Protein AF-A0A9N9EQ69-F1 (afdb_monomer_lite)

Radius of gyration: 17.76 Å; chains: 1; bounding box: 41×34×45 Å

Structure (mmCIF, N/CA/C/O backbone):
data_AF-A0A9N9EQ69-F1
#
_entry.id   AF-A0A9N9EQ69-F1
#
loop_
_atom_site.group_PDB
_atom_site.id
_atom_site.type_symbol
_atom_site.label_atom_id
_atom_site.label_alt_id
_atom_site.label_comp_id
_atom_site.label_asym_id
_atom_site.label_entity_id
_atom_site.label_seq_id
_atom_site.pdbx_PDB_ins_code
_atom_site.Cartn_x
_atom_site.Cartn_y
_atom_site.Cartn_z
_atom_site.occupancy
_atom_site.B_iso_or_equiv
_atom_site.auth_seq_id
_atom_site.auth_comp_id
_atom_site.auth_asym_id
_atom_site.auth_atom_id
_atom_site.pdbx_PDB_model_num
ATOM 1 N N . MET A 1 1 ? -5.391 13.715 -11.579 1.00 30.20 1 MET A N 1
ATOM 2 C CA . MET A 1 1 ? -4.455 13.219 -10.545 1.00 30.20 1 MET A CA 1
ATOM 3 C C . MET A 1 1 ? -5.209 12.360 -9.526 1.00 30.20 1 MET A C 1
ATOM 5 O O . MET A 1 1 ? -5.379 12.781 -8.396 1.00 30.20 1 MET A O 1
ATOM 9 N N . ARG A 1 2 ? -5.726 11.191 -9.935 1.00 28.22 2 ARG A N 1
ATOM 10 C CA . ARG A 1 2 ? -6.471 10.265 -9.049 1.00 28.22 2 ARG A CA 1
ATOM 11 C C . ARG A 1 2 ? -5.749 8.924 -8.823 1.00 28.22 2 ARG A C 1
ATOM 13 O O . ARG A 1 2 ? -6.021 8.241 -7.852 1.00 28.22 2 ARG A O 1
ATOM 20 N N . TYR A 1 3 ? -4.767 8.593 -9.668 1.00 29.80 3 TYR A N 1
ATOM 21 C CA . TYR A 1 3 ? -4.052 7.307 -9.647 1.00 29.80 3 TYR A CA 1
ATOM 22 C C . TYR A 1 3 ? -2.707 7.334 -8.905 1.00 29.80 3 TYR A C 1
ATOM 24 O O . TYR A 1 3 ? -2.149 6.284 -8.612 1.00 29.80 3 TYR A O 1
ATOM 32 N N . THR A 1 4 ? -2.198 8.514 -8.539 1.00 29.67 4 THR A N 1
ATOM 33 C CA . THR A 1 4 ? -1.060 8.637 -7.611 1.00 29.67 4 THR A CA 1
ATOM 34 C C . THR A 1 4 ? -1.427 8.192 -6.198 1.00 29.67 4 THR A C 1
ATOM 36 O O . THR A 1 4 ? -0.539 7.937 -5.396 1.00 29.67 4 THR A O 1
ATOM 39 N N . SER A 1 5 ? -2.715 8.057 -5.883 1.00 36.16 5 SER A N 1
ATOM 40 C CA . SER A 1 5 ? -3.170 7.796 -4.526 1.00 36.16 5 SER A CA 1
ATOM 41 C C . SER A 1 5 ? -2.660 6.460 -3.991 1.00 36.16 5 SER A C 1
ATOM 43 O O . SER A 1 5 ? -2.079 6.484 -2.933 1.00 36.16 5 SER A O 1
ATOM 45 N N . ILE A 1 6 ? -2.704 5.321 -4.688 1.00 36.38 6 ILE A N 1
ATOM 46 C CA . ILE A 1 6 ? -2.442 4.013 -4.031 1.00 36.38 6 ILE A CA 1
ATOM 47 C C . ILE A 1 6 ? -1.014 3.851 -3.474 1.00 36.38 6 ILE A C 1
ATOM 49 O O . ILE A 1 6 ? -0.848 3.380 -2.353 1.00 36.38 6 ILE A O 1
ATOM 53 N N . ILE A 1 7 ? 0.014 4.324 -4.184 1.00 35.38 7 ILE A N 1
ATOM 54 C CA . ILE A 1 7 ? 1.405 4.287 -3.684 1.00 35.38 7 ILE A CA 1
ATOM 55 C C . ILE A 1 7 ? 1.685 5.455 -2.718 1.00 35.38 7 ILE A C 1
ATOM 57 O O . ILE A 1 7 ? 2.528 5.346 -1.832 1.00 35.38 7 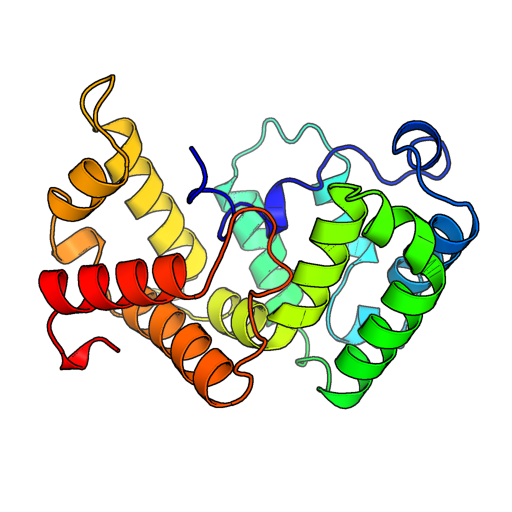ILE A O 1
ATOM 61 N N . THR A 1 8 ? 0.931 6.555 -2.825 1.00 33.78 8 THR A N 1
ATOM 62 C CA . THR A 1 8 ? 1.044 7.704 -1.910 1.00 33.78 8 THR A CA 1
ATOM 63 C C . THR A 1 8 ? 0.108 7.600 -0.688 1.00 33.78 8 THR A C 1
ATOM 65 O O . THR A 1 8 ? 0.243 8.382 0.249 1.00 33.78 8 THR A O 1
ATOM 68 N N . LEU A 1 9 ? -0.803 6.619 -0.656 1.00 39.56 9 LEU A N 1
ATOM 69 C CA . LEU A 1 9 ? -1.858 6.414 0.351 1.00 39.56 9 LEU A CA 1
ATOM 70 C C . LEU A 1 9 ? -1.230 6.006 1.692 1.00 39.56 9 LEU A C 1
ATOM 72 O O . LEU A 1 9 ? -1.703 6.420 2.739 1.00 39.56 9 LEU A O 1
ATOM 76 N N . VAL A 1 10 ? -0.083 5.321 1.680 1.00 37.91 10 VAL A N 1
ATOM 77 C CA . VAL A 1 10 ? 0.663 5.022 2.915 1.00 37.91 10 VAL A CA 1
ATOM 78 C C . VAL A 1 10 ? 1.450 6.243 3.429 1.00 37.91 10 VAL A C 1
ATOM 80 O O . VAL A 1 10 ? 1.791 6.287 4.600 1.00 37.91 10 VAL A O 1
ATOM 83 N N . ILE A 1 11 ? 1.721 7.264 2.601 1.00 33.12 11 ILE A N 1
ATOM 84 C CA . ILE A 1 11 ? 2.639 8.381 2.929 1.00 33.12 11 ILE A CA 1
ATOM 85 C C . ILE A 1 11 ? 1.891 9.701 3.234 1.00 33.12 11 ILE A C 1
ATOM 87 O O . ILE A 1 11 ? 2.409 10.563 3.948 1.00 33.12 11 ILE A O 1
ATOM 91 N N . LEU A 1 12 ? 0.666 9.885 2.726 1.00 29.55 12 LEU A N 1
ATOM 92 C CA . LEU A 1 12 ? -0.067 11.163 2.789 1.00 29.55 12 LEU A CA 1
ATOM 93 C C . LEU A 1 12 ? -0.928 11.395 4.039 1.00 29.55 12 LEU A C 1
ATOM 95 O O . LEU A 1 12 ? -1.484 12.481 4.164 1.00 29.55 12 LEU A O 1
ATOM 99 N N . ALA A 1 13 ? -0.989 10.472 5.000 1.00 31.64 13 ALA A N 1
ATOM 100 C CA . ALA A 1 13 ? -1.669 10.715 6.282 1.00 31.64 13 ALA A CA 1
ATOM 101 C C . ALA A 1 13 ? -0.879 11.656 7.225 1.00 31.64 13 ALA A C 1
ATOM 103 O O . ALA A 1 13 ? -1.037 11.592 8.441 1.00 31.64 13 ALA A O 1
ATOM 104 N N . SER A 1 14 ? 0.028 12.485 6.688 1.00 33.88 14 SER A N 1
ATOM 105 C CA . SER A 1 14 ? 1.117 13.094 7.453 1.00 33.88 14 SER A CA 1
ATOM 106 C C . SER A 1 14 ? 0.816 14.443 8.128 1.00 33.88 14 SER A C 1
ATOM 108 O O . SER A 1 14 ? 1.723 15.116 8.624 1.00 33.88 14 SER A O 1
ATOM 110 N N . THR A 1 15 ? -0.450 14.850 8.222 1.00 29.44 15 THR A N 1
ATOM 111 C CA . THR A 1 15 ? -0.832 15.954 9.113 1.00 29.44 15 THR A CA 1
ATOM 112 C C . THR A 1 15 ? -1.201 15.403 10.484 1.00 29.44 15 THR A C 1
ATOM 114 O O . THR A 1 15 ? -2.360 15.345 10.859 1.00 29.44 15 THR A O 1
ATOM 117 N N . THR A 1 16 ? -0.163 15.021 11.228 1.00 35.56 16 THR A N 1
ATOM 118 C CA . THR A 1 16 ? -0.053 15.249 12.672 1.00 35.56 16 THR A CA 1
ATOM 119 C C . THR A 1 16 ? -1.116 14.584 13.574 1.00 35.56 16 THR A C 1
ATOM 121 O O . THR A 1 16 ? -2.163 15.149 13.857 1.00 35.56 16 THR A O 1
ATOM 124 N N . LEU A 1 17 ? -0.808 13.392 14.095 1.00 40.25 17 LEU A N 1
ATOM 125 C CA . LEU A 1 17 ? -1.604 12.658 15.089 1.00 40.25 17 LEU A CA 1
ATOM 126 C C . LEU A 1 17 ? -1.092 12.965 16.510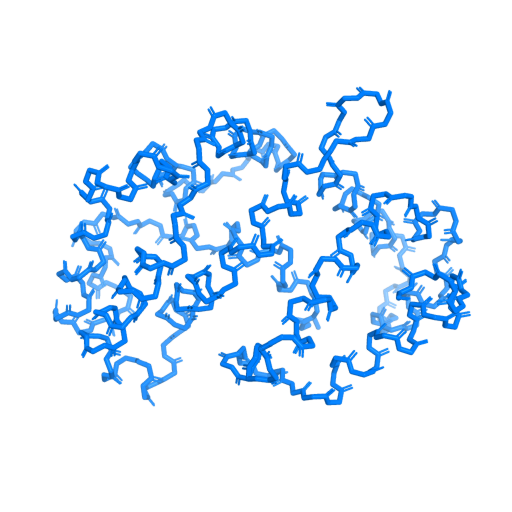 1.00 40.25 17 LEU A C 1
ATOM 128 O O . LEU A 1 17 ? -0.439 12.139 17.146 1.00 40.25 17 LEU A O 1
ATOM 132 N N . SER A 1 18 ? -1.337 14.177 17.006 1.00 40.75 18 SER A N 1
ATOM 133 C CA . SER A 1 18 ? -1.351 14.438 18.453 1.00 40.75 18 SER A CA 1
ATOM 134 C C . SER A 1 18 ? -2.802 14.552 18.917 1.00 40.75 18 SER A C 1
ATOM 136 O O . SER A 1 18 ? -3.681 14.862 18.114 1.00 40.75 18 SER A O 1
ATOM 138 N N . SER A 1 19 ? -3.083 14.327 20.203 1.00 43.47 19 SER A N 1
ATOM 139 C CA . SER A 1 19 ? -4.439 14.477 20.757 1.00 43.47 19 SER A CA 1
ATOM 140 C C . SER A 1 19 ? -5.048 15.865 20.504 1.00 43.47 19 SER A C 1
ATOM 142 O O . SER A 1 19 ? -6.259 15.993 20.525 1.00 43.47 19 SER A O 1
ATOM 144 N N . ALA A 1 20 ? -4.223 16.882 20.223 1.00 38.97 20 ALA A N 1
ATOM 145 C CA . ALA A 1 20 ? -4.654 18.237 19.878 1.00 38.97 20 ALA A CA 1
ATOM 146 C C . ALA A 1 20 ? -4.961 18.452 18.379 1.00 38.97 20 ALA A C 1
ATOM 148 O O . ALA A 1 20 ? -5.437 19.517 18.015 1.00 38.97 20 ALA A O 1
ATOM 149 N N . GLN A 1 21 ? -4.659 17.488 17.503 1.00 49.59 21 GLN A N 1
ATOM 150 C CA . GLN A 1 21 ? -4.834 17.605 16.045 1.00 49.59 21 GLN A CA 1
ATOM 151 C C . GLN A 1 21 ? -5.858 16.629 15.471 1.00 49.59 21 GLN A C 1
ATOM 153 O O . GLN A 1 21 ? -6.385 16.885 14.393 1.00 49.59 21 GLN A O 1
ATOM 158 N N . PHE A 1 22 ? -6.201 15.558 16.192 1.00 55.50 22 PHE A N 1
ATOM 159 C CA . PHE A 1 22 ? -7.393 14.775 15.858 1.00 55.50 22 PHE A CA 1
ATOM 160 C C . PHE A 1 22 ? -8.676 15.620 15.958 1.00 55.50 22 PHE A C 1
ATOM 162 O O . PHE A 1 22 ? -9.580 15.438 15.143 1.00 55.50 22 PHE A O 1
ATOM 169 N N . ASP A 1 23 ? -8.713 16.596 16.873 1.00 55.78 23 ASP A N 1
ATOM 170 C CA . ASP A 1 23 ? -9.815 17.561 16.989 1.00 55.78 23 ASP A CA 1
ATOM 171 C C . ASP A 1 23 ? -10.004 18.388 15.699 1.00 55.78 23 ASP A C 1
ATOM 173 O O . ASP A 1 23 ? -11.134 18.656 15.291 1.00 55.78 23 ASP A O 1
ATOM 177 N N . ASP A 1 24 ? -8.914 18.713 14.991 1.00 64.69 24 ASP A N 1
ATOM 178 C CA . ASP A 1 24 ? -8.949 19.446 13.714 1.00 64.69 24 ASP A CA 1
ATOM 179 C C . ASP A 1 24 ? -9.297 18.548 12.508 1.00 64.69 24 ASP A C 1
ATOM 181 O O . ASP A 1 24 ? -9.608 19.049 11.425 1.00 64.69 24 ASP A O 1
ATOM 185 N N . MET A 1 25 ? -9.284 17.218 12.670 1.00 72.31 25 MET A N 1
ATOM 186 C CA . MET A 1 25 ? -9.639 16.258 11.611 1.00 72.31 25 MET A CA 1
ATOM 187 C C . MET A 1 25 ? -11.153 16.038 11.474 1.00 72.31 25 MET A C 1
ATOM 189 O O . MET A 1 25 ? -11.591 15.310 10.576 1.00 72.31 25 MET A O 1
ATOM 193 N N . GLY A 1 26 ? -11.954 16.655 12.351 1.00 81.38 26 GLY A N 1
ATOM 194 C CA . GLY A 1 26 ? -13.412 16.545 12.335 1.00 81.38 26 GLY A CA 1
ATOM 195 C C . GLY A 1 26 ? -13.909 15.120 12.583 1.00 81.38 26 GLY A C 1
ATOM 196 O O . GLY A 1 26 ? -14.909 14.720 11.989 1.00 81.38 26 GLY A O 1
ATOM 197 N N . LEU A 1 27 ? -13.183 14.353 13.402 1.00 87.69 27 LEU A N 1
ATOM 198 C CA . LEU A 1 27 ? -13.524 12.976 13.751 1.00 87.69 27 LEU A CA 1
ATOM 199 C C . LEU A 1 27 ? -14.485 12.919 14.936 1.00 87.69 27 LEU A C 1
ATOM 201 O O . LEU A 1 27 ? -14.403 13.722 15.866 1.00 87.69 27 LEU A O 1
ATOM 205 N N . SER A 1 28 ? -15.363 11.920 14.945 1.00 94.06 28 SER A N 1
ATOM 206 C CA . SER A 1 28 ? -16.115 11.576 16.150 1.00 94.06 28 SER A CA 1
ATOM 207 C C . SER A 1 28 ? -15.178 11.129 17.280 1.00 94.06 28 SER A C 1
ATOM 209 O O . SER A 1 28 ? -14.150 10.490 17.044 1.00 94.06 28 SER A O 1
ATOM 211 N N . GLN A 1 29 ? -15.564 11.406 18.531 1.00 92.50 29 GLN A N 1
ATOM 212 C CA . GLN A 1 29 ? -14.793 10.976 19.703 1.00 92.50 29 GLN A CA 1
ATOM 213 C C . GLN A 1 29 ? -14.563 9.460 19.717 1.00 92.50 29 GLN A C 1
ATOM 215 O O . GLN A 1 29 ? -13.455 9.016 19.993 1.00 92.50 29 GLN A O 1
ATOM 220 N N . SER A 1 30 ? -15.573 8.668 19.341 1.00 95.44 30 SER A N 1
ATOM 221 C CA . SER A 1 30 ? -15.439 7.210 19.269 1.00 95.44 30 SER A CA 1
ATOM 222 C C . SER A 1 30 ? -14.379 6.774 18.260 1.00 95.44 30 SER A C 1
ATOM 224 O O . SER A 1 30 ? -13.618 5.849 18.537 1.00 95.44 30 SER A O 1
ATOM 226 N N . CYS A 1 31 ? -14.292 7.446 17.110 1.00 93.81 31 CYS A N 1
ATOM 227 C CA . CYS A 1 31 ? -13.271 7.145 16.116 1.00 93.81 31 CYS A CA 1
ATOM 228 C C . CYS A 1 31 ? -11.866 7.531 16.594 1.00 93.81 31 CYS A C 1
ATOM 230 O O . CYS A 1 31 ? -10.915 6.773 16.398 1.00 93.81 31 CYS A O 1
ATOM 232 N N . MET A 1 32 ? -11.735 8.683 17.263 1.00 90.31 32 MET A N 1
ATOM 233 C CA . MET A 1 32 ? -10.465 9.114 17.855 1.00 90.31 32 MET A CA 1
ATOM 234 C C . MET A 1 32 ? -9.968 8.124 18.912 1.00 90.31 32 MET A C 1
ATOM 236 O O . MET A 1 32 ? -8.794 7.751 18.890 1.00 90.31 32 MET A O 1
ATOM 240 N N . ASP A 1 33 ? -10.853 7.664 19.796 1.00 90.69 33 ASP A N 1
ATOM 241 C CA . ASP A 1 33 ? -10.510 6.711 20.854 1.00 90.69 33 ASP A CA 1
ATOM 242 C C . ASP A 1 33 ? -10.020 5.375 20.264 1.00 90.69 33 ASP A C 1
ATOM 244 O O . ASP A 1 33 ? -9.005 4.827 20.705 1.00 90.69 33 ASP A O 1
ATOM 248 N N . GLU A 1 34 ? -10.683 4.871 19.217 1.00 93.88 34 GLU A N 1
ATOM 249 C CA . GLU A 1 34 ? -10.265 3.633 18.548 1.00 93.88 34 GLU A CA 1
ATOM 250 C C . GLU A 1 34 ? -8.949 3.808 17.772 1.00 93.88 34 GLU A C 1
ATOM 252 O O . GLU A 1 34 ? -8.082 2.932 17.820 1.00 93.88 34 GLU A O 1
ATOM 257 N N . ALA A 1 35 ? -8.729 4.954 17.119 1.00 89.00 35 ALA A N 1
ATOM 258 C CA . ALA A 1 35 ? -7.451 5.259 16.474 1.00 89.00 35 ALA A CA 1
ATOM 259 C C . ALA A 1 35 ? -6.296 5.321 17.493 1.00 89.00 35 ALA A C 1
ATOM 261 O O . ALA A 1 35 ? -5.210 4.790 17.244 1.00 89.00 35 ALA A O 1
ATOM 262 N N . GLN A 1 36 ? -6.526 5.908 18.672 1.00 86.75 36 GLN A N 1
ATOM 263 C CA . GLN A 1 36 ? -5.541 5.924 19.759 1.00 86.75 36 GLN A CA 1
ATOM 264 C C . GLN A 1 36 ? -5.264 4.518 20.301 1.00 86.75 36 GLN A C 1
ATOM 266 O O . GLN A 1 36 ? -4.103 4.157 20.520 1.00 86.75 36 GLN A O 1
ATOM 271 N N . LYS A 1 37 ? -6.304 3.691 20.461 1.00 90.31 37 LYS A N 1
ATOM 272 C CA . LYS A 1 37 ? -6.164 2.278 20.843 1.00 90.31 37 LYS A CA 1
ATOM 273 C C . LYS A 1 37 ? -5.339 1.498 19.821 1.00 90.31 37 LYS A C 1
ATOM 275 O O . LYS A 1 37 ? -4.484 0.708 20.221 1.00 90.31 37 LYS A O 1
ATOM 280 N N . LEU A 1 38 ? -5.533 1.743 18.525 1.00 88.88 38 LEU A N 1
ATOM 281 C CA . LEU A 1 38 ? -4.734 1.130 17.463 1.00 88.88 38 LEU A CA 1
ATOM 282 C C . LEU A 1 38 ? -3.248 1.501 17.589 1.00 88.88 38 LEU A C 1
ATOM 284 O O . LEU A 1 38 ? -2.391 0.617 17.559 1.00 88.88 38 LEU A O 1
ATOM 288 N N . ILE A 1 39 ? -2.942 2.787 17.798 1.00 86.38 39 ILE A N 1
ATOM 289 C CA . ILE A 1 39 ? -1.565 3.278 17.995 1.00 86.38 39 ILE A CA 1
ATOM 290 C C . ILE A 1 39 ? -0.915 2.622 19.223 1.00 86.38 39 ILE A C 1
ATOM 292 O O . ILE A 1 39 ? 0.256 2.241 19.168 1.00 86.38 39 ILE A O 1
ATOM 296 N N . GLY A 1 40 ? -1.669 2.468 20.314 1.00 87.06 40 GLY A N 1
ATOM 297 C CA . GLY A 1 40 ? -1.198 1.876 21.569 1.00 87.06 40 GLY A CA 1
ATOM 298 C C . GLY A 1 40 ? -1.235 0.344 21.635 1.00 87.06 40 GLY A C 1
ATOM 299 O O . GLY A 1 40 ? -0.765 -0.228 22.620 1.00 87.06 40 GLY A O 1
ATOM 300 N N . SER A 1 41 ? -1.786 -0.342 20.629 1.00 92.25 41 SER A N 1
ATOM 301 C CA . SER A 1 41 ? -1.991 -1.795 20.669 1.00 92.25 41 SER A CA 1
ATOM 302 C C . SER A 1 41 ? -0.668 -2.554 20.574 1.00 92.25 41 SER A C 1
ATOM 304 O O . SER A 1 41 ? 0.016 -2.498 19.553 1.00 92.25 41 SER A O 1
ATOM 306 N N . GLN A 1 42 ? -0.309 -3.305 21.618 1.00 94.56 42 GLN A N 1
ATOM 307 C CA . GLN A 1 42 ? 0.904 -4.133 21.618 1.00 94.56 42 GLN A CA 1
ATOM 308 C C . GLN A 1 42 ? 0.851 -5.245 20.563 1.00 94.56 42 GLN A C 1
ATOM 310 O O . GLN A 1 42 ? 1.861 -5.514 19.918 1.00 94.56 42 GLN A O 1
ATOM 315 N N . GLU A 1 43 ? -0.320 -5.852 20.352 1.00 94.88 43 GLU A N 1
ATOM 316 C CA . GLU A 1 43 ? -0.508 -6.917 19.359 1.00 94.88 43 GLU A CA 1
ATOM 317 C C . GLU A 1 43 ? -0.284 -6.403 17.936 1.00 94.88 43 GLU A C 1
ATOM 319 O O . GLU A 1 43 ? 0.410 -7.044 17.151 1.00 94.88 43 GLU A O 1
ATOM 324 N N . ILE A 1 44 ? -0.804 -5.214 17.618 1.00 93.81 44 ILE A N 1
ATOM 325 C CA . ILE A 1 44 ? -0.584 -4.590 16.309 1.00 93.81 44 ILE A CA 1
ATOM 326 C C . ILE A 1 44 ? 0.860 -4.110 16.179 1.00 93.81 44 ILE A C 1
ATOM 328 O O . ILE A 1 44 ? 1.497 -4.381 15.164 1.00 93.81 44 ILE A O 1
ATOM 332 N N . ASN A 1 45 ? 1.424 -3.478 17.214 1.00 92.75 45 ASN A N 1
ATOM 333 C CA . ASN A 1 45 ? 2.815 -3.016 17.195 1.00 92.75 45 ASN A CA 1
ATOM 334 C C . ASN A 1 45 ? 3.845 -4.153 17.072 1.00 92.75 45 ASN A C 1
ATOM 336 O O . ASN A 1 45 ? 4.976 -3.893 16.665 1.00 92.75 45 ASN A O 1
ATOM 340 N N . ALA A 1 46 ? 3.464 -5.406 17.340 1.00 95.88 46 ALA A N 1
ATOM 341 C CA . ALA A 1 46 ? 4.313 -6.571 17.097 1.00 95.88 46 ALA A CA 1
ATOM 342 C C . ALA A 1 46 ? 4.527 -6.878 15.599 1.00 95.88 46 ALA A C 1
ATOM 344 O O . ALA A 1 46 ? 5.470 -7.593 15.260 1.00 95.88 46 ALA A O 1
ATOM 345 N N . CYS A 1 47 ? 3.676 -6.352 14.711 1.00 95.69 47 CYS A N 1
ATOM 346 C CA . CYS A 1 47 ? 3.712 -6.627 13.270 1.00 95.69 47 CYS A CA 1
ATOM 347 C C . CYS A 1 47 ? 3.591 -5.381 12.369 1.00 95.69 47 CYS A C 1
ATOM 349 O O . CYS A 1 47 ? 3.944 -5.427 11.189 1.00 95.69 47 CYS A O 1
ATOM 351 N N . ILE A 1 48 ? 3.119 -4.255 12.908 1.00 92.88 48 ILE A N 1
ATOM 352 C CA . ILE A 1 48 ? 3.095 -2.934 12.272 1.00 92.88 48 ILE A CA 1
ATOM 353 C C . ILE A 1 48 ? 3.511 -1.931 13.342 1.00 92.88 48 ILE A C 1
ATOM 355 O O . ILE A 1 48 ? 2.713 -1.654 14.234 1.00 92.88 48 ILE A O 1
ATOM 359 N N . PRO A 1 49 ? 4.710 -1.340 13.287 1.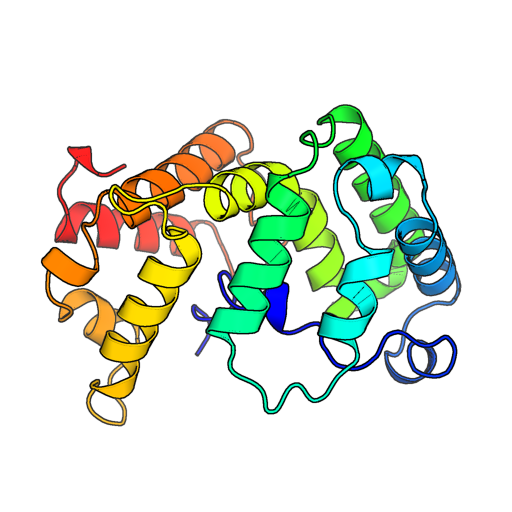00 89.44 49 PRO A N 1
ATOM 360 C CA . PRO A 1 49 ? 5.210 -0.528 14.383 1.00 89.44 49 PRO A CA 1
ATOM 361 C C . PRO A 1 49 ? 4.635 0.899 14.304 1.00 89.44 49 PRO A C 1
ATOM 363 O O . PRO A 1 49 ? 5.357 1.874 14.126 1.00 89.44 49 PRO A O 1
ATOM 366 N N . ILE A 1 50 ? 3.306 1.030 14.399 1.00 85.38 50 ILE A N 1
ATOM 367 C CA . ILE A 1 50 ? 2.558 2.284 14.215 1.00 85.38 50 ILE A CA 1
ATOM 368 C C . ILE A 1 50 ? 3.110 3.375 15.131 1.00 85.38 50 ILE A C 1
ATOM 370 O O . ILE A 1 50 ? 3.321 4.500 14.687 1.00 85.38 50 ILE A O 1
ATOM 374 N N . SER A 1 51 ? 3.396 3.038 16.389 1.00 78.56 51 SER A N 1
ATOM 375 C CA . SER A 1 51 ? 3.928 3.990 17.369 1.00 78.56 51 SER A CA 1
ATOM 376 C C . SER A 1 51 ? 5.285 4.581 16.964 1.00 78.56 51 SER A C 1
ATOM 378 O O . SER A 1 51 ? 5.506 5.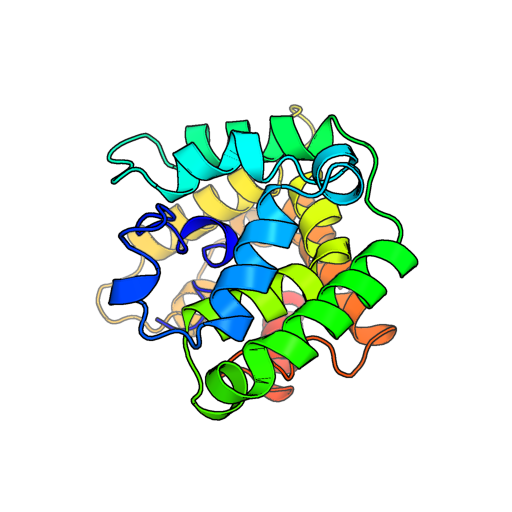777 17.152 1.00 78.56 51 SER A O 1
ATOM 380 N N . SER A 1 52 ? 6.181 3.791 16.361 1.00 78.19 52 SER A N 1
ATOM 381 C CA . SER A 1 52 ? 7.487 4.287 15.903 1.00 78.19 52 SER A CA 1
ATOM 382 C C . SER A 1 52 ? 7.375 5.058 14.587 1.00 78.19 52 SER A C 1
ATOM 384 O O . SER A 1 52 ? 8.073 6.056 14.385 1.00 78.19 52 SER A O 1
ATOM 386 N N . LEU A 1 53 ? 6.452 4.640 13.717 1.00 78.19 53 LEU A N 1
ATOM 387 C CA . LEU A 1 53 ? 6.201 5.284 12.432 1.00 78.19 53 LEU A CA 1
ATOM 388 C C . LEU A 1 53 ? 5.370 6.564 12.564 1.00 78.19 53 LEU A C 1
ATOM 390 O O . LEU A 1 53 ? 5.432 7.404 11.670 1.00 78.19 53 LEU A O 1
ATOM 394 N N . ALA A 1 54 ? 4.654 6.766 13.675 1.00 72.06 54 ALA A N 1
ATOM 395 C CA . ALA A 1 54 ? 3.805 7.936 13.906 1.00 72.06 54 ALA A CA 1
ATOM 396 C C . ALA A 1 54 ? 4.547 9.252 13.628 1.00 72.06 54 ALA A C 1
ATOM 398 O O . ALA A 1 54 ? 4.025 10.118 12.937 1.00 72.06 54 ALA A O 1
ATOM 399 N N . SER A 1 55 ? 5.808 9.361 14.061 1.00 67.88 55 SER A N 1
ATOM 400 C CA . SER A 1 55 ? 6.643 10.552 13.836 1.00 67.88 55 SER A CA 1
ATOM 401 C C . SER A 1 55 ? 6.931 10.851 12.355 1.00 67.88 55 SER A C 1
ATOM 403 O O . SER A 1 55 ? 7.067 12.013 11.962 1.00 67.88 55 SER A O 1
ATOM 405 N N . LEU A 1 56 ? 6.977 9.818 11.507 1.00 65.31 56 LEU A N 1
ATOM 406 C CA . LEU A 1 56 ? 7.115 9.959 10.055 1.00 65.31 56 LEU A CA 1
ATOM 407 C C . LEU A 1 56 ? 5.829 10.509 9.428 1.00 65.31 56 LEU A C 1
ATOM 409 O O . LEU A 1 56 ? 5.892 11.188 8.404 1.00 65.31 56 LEU A O 1
ATOM 413 N N . PHE A 1 57 ? 4.693 10.281 10.089 1.00 59.66 57 PHE A N 1
ATOM 414 C CA . PHE A 1 57 ? 3.373 10.790 9.726 1.00 59.66 57 PHE A CA 1
ATOM 415 C C . PHE A 1 57 ? 2.974 12.067 10.483 1.00 59.66 57 PHE A C 1
ATOM 417 O O . PHE A 1 57 ? 1.886 12.588 10.293 1.00 59.66 57 PHE A O 1
ATOM 424 N N . THR A 1 58 ? 3.809 12.618 11.360 1.00 55.16 58 THR A N 1
ATOM 425 C CA . THR A 1 58 ? 3.492 13.886 12.044 1.00 55.16 58 THR A CA 1
ATOM 426 C C . THR A 1 58 ? 4.435 15.021 11.676 1.00 55.16 58 THR A C 1
ATOM 428 O O . THR A 1 58 ? 4.253 16.146 12.131 1.00 55.16 58 THR A O 1
ATOM 431 N N . GLY A 1 59 ? 5.458 14.755 10.868 1.00 49.84 59 GLY A N 1
ATOM 432 C CA . GLY A 1 59 ? 6.361 15.784 10.376 1.00 49.84 59 GLY A CA 1
ATOM 433 C C . GLY A 1 59 ? 5.912 16.332 9.026 1.00 49.84 59 GLY A C 1
ATOM 434 O O . GLY A 1 59 ? 5.619 15.566 8.111 1.00 49.84 59 GLY A O 1
ATOM 435 N N . SER A 1 60 ? 6.007 17.652 8.843 1.00 49.56 60 SER A N 1
ATOM 436 C CA . SER A 1 60 ? 6.201 18.262 7.522 1.00 49.56 60 SER A CA 1
ATOM 437 C C . SER A 1 60 ? 7.553 17.795 6.978 1.00 49.56 60 SER A C 1
ATOM 439 O O . SER A 1 60 ? 8.538 18.536 7.024 1.00 49.56 60 SER A O 1
ATOM 441 N N . GLN A 1 61 ? 7.639 16.533 6.554 1.00 53.44 61 GLN A N 1
ATOM 442 C CA . GLN A 1 61 ? 8.857 15.900 6.067 1.00 53.44 61 GLN A CA 1
ATOM 443 C C . GLN A 1 61 ? 9.267 16.602 4.766 1.00 53.44 61 GLN A C 1
ATOM 445 O O . GLN A 1 61 ? 8.935 16.179 3.663 1.00 53.44 61 GLN A O 1
ATOM 450 N N . LYS A 1 62 ? 10.030 17.694 4.894 1.00 54.34 62 LYS A N 1
ATOM 451 C CA . LYS A 1 62 ? 10.823 18.305 3.815 1.00 54.34 62 LYS A CA 1
ATOM 452 C C . LYS A 1 62 ? 12.047 17.438 3.450 1.00 54.34 62 LYS A C 1
ATOM 454 O O . LYS A 1 62 ? 12.981 17.939 2.833 1.00 54.34 62 LYS A O 1
ATOM 459 N N . GLY A 1 63 ? 12.072 16.180 3.894 1.00 61.91 63 GLY A N 1
ATOM 460 C CA . GLY A 1 63 ? 13.152 15.223 3.687 1.00 61.91 63 GLY A CA 1
ATOM 461 C C . GLY A 1 63 ? 12.993 14.409 2.404 1.00 61.91 63 GLY A C 1
ATOM 462 O O . GLY A 1 63 ? 11.980 14.482 1.707 1.00 61.91 63 GLY A O 1
ATOM 463 N N . ASP A 1 64 ? 14.022 13.623 2.105 1.00 80.19 64 ASP A N 1
ATOM 464 C CA . ASP A 1 64 ? 14.031 12.676 0.997 1.00 80.19 64 ASP A CA 1
ATOM 465 C C . ASP A 1 64 ? 12.952 11.593 1.199 1.00 80.19 64 ASP A C 1
ATOM 467 O O . ASP A 1 64 ? 13.034 10.762 2.107 1.00 80.19 64 ASP A O 1
ATOM 471 N N . LYS A 1 65 ? 11.919 11.611 0.346 1.00 79.25 65 LYS A N 1
ATOM 472 C CA . LYS A 1 65 ? 10.799 10.660 0.396 1.00 79.25 65 LYS A CA 1
ATOM 473 C C . LYS A 1 65 ? 11.266 9.215 0.238 1.00 79.25 65 LYS A C 1
ATOM 475 O O . LYS A 1 65 ? 10.648 8.325 0.816 1.00 79.25 65 LYS A O 1
ATOM 480 N N . GLU A 1 66 ? 12.338 8.977 -0.515 1.00 83.50 66 GLU A N 1
ATOM 481 C CA . GLU A 1 66 ? 12.884 7.632 -0.705 1.00 83.50 66 GLU A CA 1
ATOM 482 C C . GLU A 1 66 ? 13.490 7.103 0.597 1.00 83.50 66 GLU A C 1
ATOM 484 O O . GLU A 1 66 ? 13.220 5.965 0.985 1.00 83.50 66 GLU A O 1
ATOM 489 N N . ALA A 1 67 ? 14.202 7.952 1.341 1.00 85.88 67 ALA A N 1
ATOM 490 C CA . ALA A 1 67 ? 14.726 7.610 2.662 1.00 85.88 67 ALA A CA 1
ATOM 491 C C . ALA A 1 67 ? 13.607 7.315 3.678 1.00 85.88 67 ALA A C 1
ATOM 493 O O . ALA A 1 67 ? 13.711 6.360 4.456 1.00 85.88 67 ALA A O 1
ATOM 494 N N . VAL A 1 68 ? 12.512 8.085 3.647 1.00 84.75 68 VAL A N 1
ATOM 495 C CA . VAL A 1 68 ? 11.334 7.826 4.496 1.00 84.75 68 VAL A CA 1
ATOM 496 C C . VAL A 1 68 ? 10.701 6.482 4.139 1.00 84.75 68 VAL A C 1
ATOM 498 O O . VAL A 1 68 ? 10.516 5.650 5.024 1.00 84.75 68 VAL A O 1
ATOM 501 N N . MET A 1 69 ? 10.439 6.220 2.854 1.00 85.62 69 MET A N 1
ATOM 502 C CA . MET A 1 69 ? 9.889 4.933 2.407 1.00 85.62 69 MET A CA 1
ATOM 503 C C . MET A 1 69 ? 10.786 3.762 2.794 1.00 85.62 69 MET A C 1
ATOM 505 O O . MET A 1 69 ? 10.287 2.737 3.250 1.00 85.62 69 MET A O 1
ATOM 509 N N . LYS A 1 70 ? 12.108 3.917 2.663 1.00 90.25 70 LYS A N 1
ATOM 510 C CA . LYS A 1 70 ? 13.067 2.892 3.081 1.00 90.25 70 LYS A CA 1
ATOM 511 C C . LYS A 1 70 ? 12.980 2.624 4.580 1.00 90.25 70 LYS A C 1
ATOM 513 O O . LYS A 1 70 ? 12.948 1.468 4.977 1.00 90.25 70 LYS A O 1
ATOM 518 N N . THR A 1 71 ? 12.901 3.674 5.395 1.00 89.75 71 THR A N 1
ATOM 519 C CA . THR A 1 71 ? 12.790 3.554 6.858 1.00 89.75 71 THR A CA 1
ATOM 520 C C . THR A 1 71 ? 11.506 2.830 7.261 1.00 89.75 71 THR A C 1
ATOM 522 O O . THR A 1 71 ? 11.534 1.940 8.112 1.00 89.75 71 THR A O 1
ATOM 525 N N . VAL A 1 72 ? 10.386 3.172 6.616 1.00 89.75 72 VAL A N 1
ATOM 526 C CA . VAL A 1 72 ? 9.095 2.498 6.814 1.00 89.75 72 VAL A CA 1
ATOM 527 C C . VAL A 1 72 ? 9.196 1.024 6.418 1.00 89.75 72 VAL A C 1
ATOM 529 O O . VAL A 1 72 ? 8.827 0.156 7.208 1.00 89.75 72 VAL A O 1
ATOM 532 N N . ALA A 1 73 ? 9.748 0.735 5.237 1.00 91.94 73 ALA A N 1
ATOM 533 C CA . ALA A 1 73 ? 9.903 -0.626 4.740 1.00 91.94 73 ALA A CA 1
ATOM 534 C C . ALA A 1 73 ? 10.820 -1.464 5.643 1.00 91.94 73 ALA A C 1
ATOM 536 O O . ALA A 1 73 ? 10.428 -2.552 6.042 1.00 91.94 73 ALA A O 1
ATOM 537 N N . ASP A 1 74 ? 11.981 -0.952 6.059 1.00 94.06 74 ASP A N 1
ATOM 538 C CA . ASP A 1 74 ? 12.876 -1.652 6.994 1.00 94.06 74 ASP A CA 1
ATOM 539 C C . ASP A 1 74 ? 12.176 -1.961 8.328 1.00 94.06 74 ASP A C 1
ATOM 541 O O . ASP A 1 74 ? 12.305 -3.062 8.870 1.00 94.06 74 ASP A O 1
ATOM 545 N N . SER A 1 75 ? 11.386 -1.014 8.838 1.00 92.62 75 SER A N 1
ATOM 546 C CA . SER A 1 75 ? 10.663 -1.179 10.103 1.00 92.62 75 SER A CA 1
ATOM 547 C C . SER A 1 75 ? 9.550 -2.224 10.008 1.00 92.62 75 SER A C 1
ATOM 549 O O . SER A 1 75 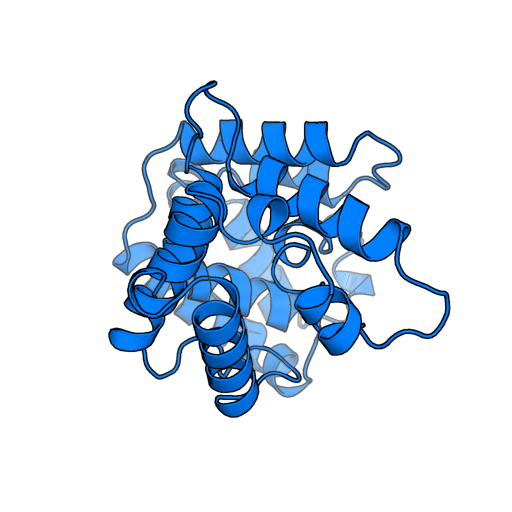? 9.382 -3.022 10.921 1.00 92.62 75 SER A O 1
ATOM 551 N N . ILE A 1 76 ? 8.792 -2.246 8.910 1.00 93.62 76 ILE A N 1
ATOM 552 C CA . ILE A 1 76 ? 7.682 -3.194 8.728 1.00 93.62 76 ILE A CA 1
ATOM 553 C C . ILE A 1 76 ? 8.202 -4.578 8.326 1.00 93.62 76 ILE A C 1
ATOM 555 O O . ILE A 1 76 ? 7.731 -5.595 8.828 1.00 93.62 76 ILE A O 1
ATOM 559 N N . CYS A 1 77 ? 9.183 -4.639 7.430 1.00 96.06 77 CYS A N 1
ATOM 560 C CA . CYS A 1 77 ? 9.657 -5.894 6.850 1.00 96.06 77 CYS A CA 1
ATOM 561 C C . CYS A 1 77 ? 10.593 -6.684 7.770 1.00 96.06 77 CYS A C 1
ATOM 563 O O . CYS A 1 77 ? 10.805 -7.871 7.527 1.00 96.06 77 CYS A O 1
ATOM 565 N N . SER A 1 78 ? 11.114 -6.060 8.832 1.00 96.19 78 SER A N 1
ATOM 566 C CA . SER A 1 78 ? 11.850 -6.748 9.902 1.00 96.19 78 SER A CA 1
ATOM 567 C C . SER A 1 78 ? 10.943 -7.427 10.935 1.00 96.19 78 SER A C 1
ATOM 569 O O . SER A 1 78 ? 11.429 -8.229 11.733 1.00 96.19 78 SER A O 1
ATOM 571 N N . LEU A 1 79 ? 9.637 -7.146 10.912 1.00 96.50 79 LEU A N 1
ATOM 572 C CA . LEU A 1 79 ? 8.653 -7.728 11.819 1.00 96.50 79 LEU A CA 1
ATOM 573 C C . LEU A 1 79 ? 7.887 -8.892 11.168 1.00 96.50 79 LEU A C 1
ATOM 575 O O . LEU A 1 79 ? 7.755 -8.960 9.936 1.00 96.50 79 LEU A O 1
ATOM 579 N N . PRO A 1 80 ? 7.352 -9.828 11.979 1.00 97.25 80 PRO A N 1
ATOM 580 C CA . PRO A 1 80 ? 6.422 -10.828 11.474 1.00 97.25 80 PRO A CA 1
ATOM 581 C C . PRO A 1 80 ? 5.179 -10.150 10.885 1.00 97.25 80 PRO A C 1
ATOM 583 O O . PRO A 1 80 ? 4.720 -9.120 11.371 1.00 97.25 80 PRO A O 1
ATOM 586 N N . LYS A 1 81 ? 4.607 -10.744 9.834 1.00 96.69 81 LYS A N 1
ATOM 587 C CA . LYS A 1 81 ? 3.328 -10.293 9.269 1.00 96.69 81 LYS A CA 1
ATOM 588 C C . LYS A 1 81 ? 2.212 -10.485 10.306 1.00 96.69 81 LYS A C 1
ATOM 590 O O . LYS A 1 81 ? 2.176 -11.523 10.967 1.00 96.69 81 LYS A O 1
ATOM 595 N N . CYS A 1 82 ? 1.299 -9.520 10.430 1.00 96.62 82 CYS A N 1
ATOM 596 C CA . CYS A 1 82 ? 0.110 -9.691 11.265 1.00 96.62 82 CYS A CA 1
ATOM 597 C C . CYS A 1 82 ? -0.731 -10.855 10.738 1.00 96.62 82 CYS A C 1
ATOM 599 O O . CYS A 1 82 ? -0.816 -11.063 9.526 1.00 96.62 82 CYS A O 1
ATOM 601 N N . SER A 1 83 ? -1.386 -11.593 11.633 1.00 96.31 83 SER A N 1
ATOM 602 C CA . SER A 1 83 ? -2.337 -12.616 11.205 1.00 96.31 83 SER A CA 1
ATOM 603 C C . SER A 1 83 ? -3.569 -11.978 10.563 1.00 96.31 83 SER A C 1
ATOM 605 O O . SER A 1 83 ? -4.016 -10.904 10.974 1.00 96.31 83 SER A O 1
ATOM 607 N N . ASP A 1 84 ? -4.168 -12.673 9.596 1.00 92.38 84 ASP A N 1
ATOM 608 C CA . ASP A 1 84 ? -5.389 -12.195 8.941 1.00 92.38 84 ASP A CA 1
ATOM 609 C C . ASP A 1 84 ? -6.541 -12.026 9.949 1.00 92.38 84 ASP A C 1
ATOM 611 O O . ASP A 1 84 ? -7.345 -11.108 9.826 1.00 92.38 84 ASP A O 1
ATOM 615 N N . SER A 1 85 ? -6.588 -12.855 11.002 1.00 95.81 85 SER A N 1
ATOM 616 C CA . SER A 1 85 ? -7.589 -12.736 12.068 1.00 95.81 85 SER A CA 1
ATOM 617 C C . SER A 1 85 ? -7.436 -11.455 12.889 1.00 95.81 85 SER A C 1
ATOM 619 O O . SER A 1 85 ? -8.441 -10.843 13.246 1.00 95.81 85 SER A O 1
ATOM 621 N N . LEU A 1 86 ? -6.195 -11.047 13.188 1.00 96.50 86 LEU A N 1
ATOM 622 C CA . LEU A 1 86 ? -5.923 -9.807 13.914 1.00 96.50 86 LEU A CA 1
ATOM 623 C C . LEU A 1 86 ? -6.353 -8.608 13.066 1.00 96.50 86 LEU A C 1
ATOM 625 O O . LEU A 1 86 ? -7.126 -7.780 13.534 1.00 96.50 86 LEU A O 1
ATOM 629 N N . ILE A 1 87 ? -5.940 -8.573 11.797 1.00 95.62 87 ILE A N 1
ATOM 630 C CA . ILE A 1 87 ? -6.297 -7.499 10.861 1.00 95.62 87 ILE A CA 1
ATOM 631 C C . ILE A 1 87 ? -7.811 -7.406 10.662 1.00 95.62 87 ILE A C 1
ATOM 633 O O . ILE A 1 87 ? -8.366 -6.313 10.749 1.00 95.62 87 ILE A O 1
ATOM 637 N N . ALA A 1 88 ? -8.497 -8.536 10.469 1.00 94.25 88 ALA A N 1
ATOM 638 C CA . ALA A 1 88 ? -9.950 -8.560 10.321 1.00 94.25 88 ALA A CA 1
ATOM 639 C C . ALA A 1 88 ? -10.673 -8.052 11.581 1.00 94.25 88 ALA A C 1
ATOM 641 O O . ALA A 1 88 ? -11.644 -7.300 11.477 1.00 94.25 88 ALA A O 1
ATOM 642 N N . SER A 1 89 ? -10.196 -8.425 12.775 1.00 96.88 89 SER A N 1
ATOM 643 C CA . SER A 1 89 ? -10.751 -7.916 14.035 1.00 96.88 89 SER A CA 1
ATOM 644 C C . SER A 1 89 ? -10.515 -6.415 14.181 1.00 96.88 89 SER A C 1
ATOM 646 O O . SER A 1 89 ? -11.446 -5.680 14.498 1.00 96.88 89 SER A O 1
ATOM 648 N N . THR A 1 90 ? -9.302 -5.943 13.891 1.00 96.44 90 THR A N 1
ATOM 649 C CA . THR A 1 90 ? -8.956 -4.518 13.930 1.00 96.44 90 THR A CA 1
ATOM 650 C C . THR A 1 90 ? -9.800 -3.704 12.961 1.00 96.44 90 THR A C 1
ATOM 652 O O . THR A 1 90 ? -10.321 -2.659 13.337 1.00 96.44 90 THR A O 1
ATOM 655 N N . GLN A 1 91 ? -9.993 -4.188 11.734 1.00 95.19 91 GLN A N 1
ATOM 656 C CA . GLN A 1 91 ? -10.835 -3.514 10.751 1.00 95.19 91 GLN A CA 1
ATOM 657 C C . GLN A 1 91 ? -12.284 -3.419 11.229 1.00 95.19 91 GLN A C 1
ATOM 659 O O . GLN A 1 91 ? -12.919 -2.373 11.106 1.00 95.19 91 GLN A O 1
ATOM 664 N N . LYS A 1 92 ? -12.815 -4.511 11.787 1.00 96.56 92 LYS A N 1
ATOM 665 C CA . LYS A 1 92 ? -14.180 -4.555 12.310 1.00 96.56 92 LYS A CA 1
ATOM 666 C C . LYS A 1 92 ? -14.377 -3.550 13.446 1.00 96.56 92 LYS A C 1
ATOM 668 O O . LYS A 1 92 ? -15.360 -2.810 13.417 1.00 96.56 92 LYS A O 1
ATOM 673 N N . ASP A 1 93 ? -13.460 -3.523 14.409 1.00 97.12 93 ASP A N 1
ATOM 674 C CA . ASP A 1 93 ? -13.516 -2.605 15.549 1.00 97.12 93 ASP A CA 1
ATOM 675 C C . ASP A 1 93 ? -13.399 -1.148 15.079 1.00 97.12 93 ASP A C 1
ATOM 677 O O . ASP A 1 93 ? -14.232 -0.314 15.442 1.00 97.12 93 ASP A O 1
ATOM 681 N N . PHE A 1 94 ? -12.455 -0.867 14.174 1.00 96.25 94 PHE A N 1
ATOM 682 C CA . PHE A 1 94 ? -12.276 0.452 13.569 1.00 96.25 94 PHE A CA 1
ATOM 683 C C . PHE A 1 94 ? -13.539 0.928 12.837 1.00 96.25 94 PHE A C 1
ATOM 685 O O . PHE A 1 94 ? -14.045 2.017 13.107 1.00 96.25 94 PHE A O 1
ATOM 692 N N . ARG A 1 95 ? -14.122 0.093 11.967 1.00 95.94 95 ARG A N 1
ATOM 693 C CA . ARG A 1 95 ? -15.368 0.414 11.246 1.00 95.94 95 ARG A CA 1
ATOM 694 C C . ARG A 1 95 ? -16.547 0.652 12.179 1.00 95.94 95 ARG A C 1
ATOM 696 O O . ARG A 1 95 ? -17.381 1.510 11.892 1.00 95.94 95 ARG A O 1
ATOM 703 N N . ALA A 1 96 ? -16.644 -0.108 13.268 1.00 97.88 96 ALA A N 1
ATOM 704 C CA . ALA A 1 96 ? -17.709 0.061 14.249 1.00 97.88 96 ALA A CA 1
ATOM 705 C C . ALA A 1 96 ? -17.583 1.403 14.985 1.00 97.88 96 ALA A C 1
ATOM 707 O O . ALA A 1 96 ? -18.569 2.132 15.094 1.00 97.88 96 ALA A O 1
ATOM 708 N N . ALA A 1 97 ? -16.376 1.753 15.434 1.00 97.62 97 ALA A N 1
ATOM 709 C CA . ALA A 1 97 ? -16.111 2.992 16.162 1.00 97.62 97 ALA A CA 1
ATOM 710 C C . ALA A 1 97 ? -16.192 4.248 15.277 1.00 97.62 97 ALA A C 1
ATOM 712 O O . ALA A 1 97 ? -16.657 5.296 15.728 1.00 97.62 97 ALA A O 1
ATOM 713 N N . CYS A 1 98 ? -15.788 4.128 14.011 1.00 96.38 98 CYS A N 1
ATOM 714 C CA . CYS A 1 98 ? -15.732 5.222 13.042 1.00 96.38 98 CYS A CA 1
ATOM 715 C C . CYS A 1 98 ? -16.905 5.235 12.048 1.00 96.38 98 CYS A C 1
ATOM 717 O O . CYS A 1 98 ? -16.830 5.878 10.999 1.00 96.38 98 CYS A O 1
ATOM 719 N N . GLN A 1 99 ? -18.004 4.524 12.331 1.00 96.81 99 GLN A N 1
ATOM 720 C CA . GLN A 1 99 ? -19.105 4.367 11.373 1.00 96.81 99 GLN A CA 1
ATOM 721 C C . GLN A 1 99 ? -19.703 5.713 10.930 1.00 96.81 99 GLN A C 1
ATOM 723 O O . GLN A 1 99 ? -20.086 5.872 9.768 1.00 96.81 99 GLN A O 1
ATOM 728 N N . GLN A 1 100 ? -19.814 6.676 11.848 1.00 95.75 100 GLN A N 1
ATOM 729 C CA . GLN A 1 100 ? -20.325 8.011 11.539 1.00 95.75 100 GLN A CA 1
ATOM 730 C C . GLN A 1 100 ? -19.405 8.745 10.555 1.00 95.75 100 GLN A C 1
ATOM 732 O O . GLN A 1 100 ? -19.889 9.308 9.574 1.00 95.75 100 GLN A O 1
ATOM 737 N N . ASP A 1 101 ? -18.096 8.689 10.784 1.00 94.50 101 ASP A N 1
ATOM 738 C CA . ASP A 1 101 ? -17.088 9.370 9.971 1.00 94.50 101 ASP A CA 1
ATOM 739 C C . ASP A 1 101 ? -16.929 8.724 8.588 1.00 94.50 101 ASP A C 1
ATOM 741 O O . ASP A 1 101 ? -16.822 9.426 7.582 1.00 94.50 101 ASP A O 1
ATOM 745 N N . LEU A 1 102 ? -17.013 7.390 8.516 1.00 91.62 102 LEU A N 1
ATOM 746 C CA . LEU A 1 102 ? -17.067 6.647 7.253 1.00 91.62 102 LEU A CA 1
ATOM 747 C C . LEU A 1 102 ? -18.297 7.045 6.428 1.00 91.62 102 LEU A C 1
ATOM 749 O O . LEU A 1 102 ? -18.179 7.338 5.241 1.00 91.62 102 LEU A O 1
ATOM 753 N N . LYS A 1 103 ? -19.481 7.140 7.053 1.00 92.56 103 LYS A N 1
ATOM 754 C CA . LYS A 1 103 ? -20.708 7.611 6.378 1.00 92.56 103 LYS A CA 1
ATOM 755 C C . LYS A 1 103 ? -20.601 9.063 5.912 1.00 92.56 103 LYS A C 1
ATOM 757 O O . LYS A 1 103 ? -21.193 9.422 4.896 1.00 92.56 103 LYS A O 1
ATOM 762 N N . ALA A 1 104 ? -19.853 9.888 6.641 1.00 91.62 104 ALA A N 1
ATOM 763 C CA . ALA A 1 104 ? -19.552 11.261 6.256 1.00 91.62 104 ALA A CA 1
ATOM 764 C C . ALA A 1 104 ? -18.476 11.360 5.154 1.00 91.62 104 ALA A C 1
ATOM 766 O O . ALA A 1 104 ? -18.188 12.465 4.698 1.00 91.62 104 ALA A O 1
ATOM 767 N N . ASN A 1 105 ? -17.911 10.234 4.697 1.00 85.62 105 ASN A N 1
ATOM 768 C CA . ASN A 1 105 ? -16.783 10.168 3.765 1.00 85.62 105 ASN A CA 1
ATOM 769 C C . ASN A 1 105 ? -15.575 10.987 4.247 1.00 85.62 105 ASN A C 1
ATOM 771 O O . ASN A 1 105 ? -14.940 11.683 3.449 1.00 85.62 105 ASN A O 1
ATOM 775 N N . ASN A 1 106 ? -15.274 10.929 5.550 1.00 86.75 106 ASN A N 1
ATOM 776 C CA . ASN A 1 106 ? -14.069 11.547 6.091 1.00 86.75 106 ASN A CA 1
ATOM 777 C C . ASN A 1 106 ? -12.831 10.891 5.451 1.00 86.75 106 ASN A C 1
ATOM 779 O O . ASN A 1 106 ? -12.660 9.669 5.517 1.00 86.75 106 ASN A O 1
ATOM 783 N N . ASP A 1 107 ? -11.977 11.699 4.821 1.00 82.19 107 ASP A N 1
ATOM 784 C CA . ASP A 1 107 ? -10.847 11.203 4.031 1.00 82.19 107 ASP A CA 1
ATOM 785 C C . ASP A 1 107 ? -9.811 10.463 4.896 1.00 82.19 107 ASP A C 1
ATOM 787 O O . ASP A 1 107 ? -9.272 9.448 4.458 1.00 82.19 107 ASP A O 1
ATOM 791 N N . VAL A 1 108 ? -9.567 10.914 6.134 1.00 82.88 108 VAL A N 1
ATOM 792 C CA . VAL A 1 108 ? -8.601 10.283 7.054 1.00 82.88 108 VAL A CA 1
ATOM 793 C C . VAL A 1 108 ? -9.105 8.920 7.516 1.00 82.88 108 VAL A C 1
ATOM 795 O O . VAL A 1 108 ? -8.358 7.943 7.507 1.00 82.88 108 VAL A O 1
ATOM 798 N N . VAL A 1 109 ? -10.382 8.821 7.880 1.00 86.94 109 VAL A N 1
ATOM 799 C CA . VAL A 1 109 ? -10.969 7.544 8.314 1.00 86.94 109 VAL A CA 1
ATOM 800 C C . VAL A 1 109 ? -11.039 6.552 7.163 1.00 86.94 109 VAL A C 1
ATOM 802 O O . VAL A 1 109 ? -10.666 5.393 7.331 1.00 86.94 109 VAL A O 1
ATOM 805 N N . THR A 1 110 ? -11.456 7.015 5.983 1.00 86.12 110 THR A N 1
ATOM 806 C CA . THR A 1 110 ? -11.480 6.193 4.765 1.00 86.12 110 THR A CA 1
ATOM 807 C C . THR A 1 110 ? -10.080 5.672 4.447 1.00 86.12 110 THR A C 1
ATOM 809 O O . THR A 1 110 ? -9.906 4.502 4.119 1.00 86.12 110 THR A O 1
ATOM 812 N N . LEU A 1 111 ? -9.060 6.521 4.600 1.00 81.50 111 LEU A N 1
ATOM 813 C CA . LEU A 1 111 ? -7.668 6.145 4.396 1.00 81.50 111 LEU A CA 1
ATOM 814 C C . LEU A 1 111 ? -7.212 5.028 5.339 1.00 81.50 111 LEU A C 1
ATOM 816 O O . LEU A 1 111 ? -6.624 4.046 4.886 1.00 81.50 111 LEU A O 1
ATOM 820 N N . ILE A 1 112 ? -7.483 5.172 6.636 1.00 85.69 112 ILE A N 1
ATOM 821 C CA . ILE A 1 112 ? -7.108 4.170 7.638 1.00 85.69 112 ILE A CA 1
ATOM 822 C C . ILE A 1 112 ? -7.844 2.852 7.371 1.00 85.69 112 ILE A C 1
ATOM 824 O O . ILE A 1 112 ? -7.210 1.798 7.370 1.00 85.69 112 ILE A O 1
ATOM 828 N N . ASP A 1 113 ? -9.146 2.899 7.077 1.00 89.56 113 ASP A N 1
ATOM 829 C CA . ASP A 1 113 ? -9.932 1.699 6.771 1.00 89.56 113 ASP A CA 1
ATOM 830 C C . ASP A 1 113 ? -9.387 0.956 5.541 1.00 89.56 113 ASP A C 1
ATOM 832 O O . ASP A 1 113 ? -9.158 -0.256 5.591 1.00 89.56 113 ASP A O 1
ATOM 836 N N . VAL A 1 114 ? -9.077 1.686 4.464 1.00 86.75 114 VAL A N 1
ATOM 837 C CA . VAL A 1 114 ? -8.448 1.120 3.263 1.00 86.75 114 VAL A CA 1
ATOM 838 C C . VAL A 1 114 ? -7.083 0.515 3.595 1.00 86.75 114 VAL A C 1
ATOM 840 O O . VAL A 1 114 ? -6.795 -0.600 3.157 1.00 86.75 114 VAL A O 1
ATOM 843 N N . ALA A 1 115 ? -6.252 1.199 4.386 1.00 86.94 115 ALA A N 1
ATOM 844 C CA . ALA A 1 115 ? -4.930 0.705 4.767 1.00 86.94 115 ALA A CA 1
ATOM 845 C C . ALA A 1 115 ? -5.002 -0.605 5.571 1.00 86.94 115 ALA A C 1
ATOM 847 O O . ALA A 1 115 ? -4.201 -1.509 5.326 1.00 86.94 115 ALA A O 1
ATOM 848 N N . ILE A 1 116 ? -5.974 -0.734 6.481 1.00 91.38 116 ILE A N 1
ATOM 849 C CA . ILE A 1 116 ? -6.214 -1.980 7.221 1.00 91.38 116 ILE A CA 1
ATOM 850 C C . ILE A 1 116 ? -6.717 -3.067 6.260 1.00 91.38 116 ILE A C 1
ATOM 852 O O . ILE A 1 116 ? -6.172 -4.171 6.252 1.00 91.38 116 ILE A O 1
ATOM 856 N N . SER A 1 117 ? -7.695 -2.748 5.403 1.00 89.75 117 SER A N 1
ATOM 857 C CA . SER A 1 117 ? -8.287 -3.705 4.451 1.00 89.75 117 SER A CA 1
ATOM 858 C C . SER A 1 117 ? -7.262 -4.284 3.470 1.00 89.75 117 SER A C 1
ATOM 860 O O . SER A 1 117 ? -7.284 -5.469 3.161 1.00 89.75 117 SER A O 1
ATOM 862 N N . LEU A 1 118 ? -6.308 -3.464 3.023 1.00 90.75 118 LEU A N 1
ATOM 863 C CA . LEU A 1 118 ? -5.272 -3.844 2.064 1.00 90.75 118 LEU A CA 1
ATOM 864 C C . LEU A 1 118 ? -3.938 -4.157 2.738 1.00 90.75 118 LEU A C 1
ATOM 866 O O . LEU A 1 118 ? -2.910 -4.191 2.053 1.00 90.75 118 LEU A O 1
ATOM 870 N N . TYR A 1 119 ? -3.925 -4.394 4.053 1.00 92.94 119 TYR A N 1
ATOM 871 C CA . TYR A 1 119 ? -2.693 -4.629 4.801 1.00 92.94 119 TYR A CA 1
ATOM 872 C C . TYR A 1 119 ? -1.855 -5.747 4.177 1.00 92.94 119 TYR A C 1
ATOM 874 O O . TYR A 1 119 ? -0.693 -5.532 3.841 1.00 92.94 119 TYR A O 1
ATOM 882 N N . SER A 1 120 ? -2.451 -6.927 3.984 1.00 93.25 120 SER A N 1
ATOM 883 C CA . SER A 1 120 ? -1.745 -8.113 3.496 1.00 93.25 120 SER A CA 1
ATOM 884 C C . SER A 1 120 ? -1.034 -7.879 2.153 1.00 93.25 120 SER A C 1
ATOM 886 O O . SER A 1 120 ? 0.192 -8.025 2.113 1.00 93.25 120 SER A O 1
ATOM 888 N N . PRO A 1 121 ? -1.725 -7.465 1.071 1.00 94.38 121 PRO A N 1
ATOM 889 C CA . PRO A 1 121 ? -1.063 -7.231 -0.210 1.00 94.38 121 PRO A CA 1
ATOM 890 C C . PRO A 1 121 ? -0.103 -6.032 -0.182 1.00 94.38 121 PRO A C 1
ATOM 892 O O . PRO A 1 121 ? 0.921 -6.060 -0.870 1.00 94.38 121 PRO A O 1
ATOM 895 N N . SER A 1 122 ? -0.378 -5.004 0.629 1.00 92.06 122 SER A N 1
ATOM 896 C CA . SER A 1 122 ? 0.491 -3.824 0.742 1.00 92.06 122 SER A CA 1
ATOM 897 C C . SER A 1 122 ? 1.795 -4.145 1.462 1.00 92.06 122 SER A C 1
ATOM 899 O O . SER A 1 122 ? 2.867 -3.770 0.989 1.00 92.06 122 SER A O 1
ATOM 901 N N . ARG A 1 123 ? 1.723 -4.882 2.576 1.00 94.50 123 ARG A N 1
ATOM 902 C CA . ARG A 1 123 ? 2.892 -5.342 3.330 1.00 94.50 123 ARG A CA 1
ATOM 903 C C . ARG A 1 123 ? 3.770 -6.229 2.462 1.00 94.50 123 ARG A C 1
ATOM 905 O O . ARG A 1 123 ? 4.973 -6.003 2.393 1.00 94.50 123 ARG A O 1
ATOM 912 N N . ASP A 1 124 ? 3.184 -7.211 1.780 1.00 94.94 124 ASP A N 1
ATOM 913 C CA . ASP A 1 124 ? 3.964 -8.137 0.955 1.00 94.94 124 ASP A CA 1
ATOM 914 C C . ASP A 1 124 ? 4.634 -7.403 -0.216 1.00 94.94 124 ASP A C 1
ATOM 916 O O . ASP A 1 124 ? 5.823 -7.596 -0.465 1.00 94.94 124 ASP A O 1
ATOM 920 N N . SER A 1 125 ? 3.919 -6.467 -0.848 1.00 94.12 125 SER A N 1
ATOM 921 C CA . SER A 1 125 ? 4.461 -5.606 -1.907 1.00 94.12 125 SER A CA 1
ATOM 922 C C . SER A 1 125 ? 5.599 -4.699 -1.430 1.00 94.12 125 SER A C 1
ATOM 924 O O . SER A 1 125 ? 6.606 -4.548 -2.124 1.00 94.12 125 SER A O 1
ATOM 926 N N . MET A 1 126 ? 5.461 -4.106 -0.242 1.00 93.06 126 MET A N 1
ATOM 927 C CA . MET A 1 126 ? 6.475 -3.238 0.366 1.00 93.06 126 MET A CA 1
ATOM 928 C C . MET A 1 126 ? 7.762 -3.997 0.694 1.00 93.06 126 MET A C 1
ATOM 930 O O . MET A 1 126 ? 8.846 -3.430 0.583 1.00 93.06 126 MET A O 1
ATOM 934 N N . CYS A 1 127 ? 7.645 -5.273 1.061 1.00 96.69 127 CYS A N 1
ATOM 935 C CA . CYS A 1 127 ? 8.778 -6.109 1.443 1.00 96.69 127 CYS A CA 1
ATOM 936 C C . CYS A 1 127 ? 9.452 -6.834 0.279 1.00 96.69 127 CYS A C 1
ATOM 938 O O . CYS A 1 127 ? 10.469 -7.495 0.494 1.00 96.69 127 CYS A O 1
ATOM 940 N N . PHE A 1 128 ? 8.943 -6.709 -0.950 1.00 97.31 128 PHE A N 1
ATOM 941 C CA . PHE A 1 128 ? 9.659 -7.228 -2.107 1.00 97.31 128 PHE A CA 1
ATOM 942 C C . PHE A 1 128 ? 10.985 -6.497 -2.309 1.00 97.31 128 PHE A C 1
ATOM 944 O O . PHE A 1 128 ? 11.066 -5.266 -2.273 1.00 97.31 128 PHE A O 1
ATOM 951 N N . LYS A 1 129 ? 12.024 -7.291 -2.559 1.00 97.00 129 LYS A N 1
ATOM 952 C CA . LYS A 1 129 ? 13.376 -6.841 -2.863 1.00 97.00 129 LYS A CA 1
ATOM 953 C C . LYS A 1 129 ? 13.717 -7.168 -4.311 1.00 97.00 129 LYS A C 1
ATOM 955 O O . LYS A 1 129 ? 13.339 -8.224 -4.817 1.00 97.00 129 LYS A O 1
ATOM 960 N N . ASN A 1 130 ? 14.436 -6.269 -4.967 1.00 95.62 130 ASN A N 1
ATOM 961 C CA . ASN A 1 130 ? 15.010 -6.515 -6.283 1.00 95.62 130 ASN A CA 1
ATOM 962 C C . ASN A 1 130 ? 16.335 -7.297 -6.169 1.00 95.62 130 ASN A C 1
ATOM 964 O O . ASN A 1 130 ? 16.785 -7.656 -5.080 1.00 95.62 130 ASN A O 1
ATOM 968 N N . SER A 1 131 ? 16.993 -7.554 -7.302 1.00 95.69 131 SER A N 1
ATOM 969 C CA . SER A 1 131 ? 18.254 -8.312 -7.349 1.00 95.69 131 SER A CA 1
ATOM 970 C C . SER A 1 131 ? 19.445 -7.614 -6.682 1.00 95.69 131 SER A C 1
ATOM 972 O O . SER A 1 131 ? 20.489 -8.238 -6.512 1.00 95.69 131 SER A O 1
ATOM 974 N N . THR A 1 132 ? 19.319 -6.331 -6.334 1.00 96.00 132 THR A N 1
ATOM 975 C CA . THR A 1 132 ? 20.348 -5.542 -5.641 1.00 96.00 132 THR A CA 1
ATOM 976 C C . THR A 1 132 ? 19.971 -5.249 -4.186 1.00 96.00 132 THR A C 1
ATOM 978 O O . THR A 1 132 ? 20.525 -4.325 -3.599 1.00 96.00 132 THR A O 1
ATOM 981 N N . ASP A 1 133 ? 19.001 -5.980 -3.622 1.00 94.44 133 ASP A N 1
ATOM 982 C CA . ASP A 1 133 ? 18.467 -5.789 -2.261 1.00 94.44 133 ASP A CA 1
ATOM 983 C C . ASP A 1 133 ? 17.802 -4.410 -2.005 1.00 94.44 133 ASP A C 1
ATOM 985 O O . ASP A 1 133 ? 17.538 -3.988 -0.871 1.00 94.44 133 ASP A O 1
ATOM 989 N N . GLY A 1 134 ? 17.455 -3.697 -3.080 1.00 95.75 134 GLY A N 1
ATOM 990 C CA . GLY A 1 134 ? 16.612 -2.503 -3.043 1.00 95.75 134 GLY A CA 1
ATOM 991 C C . GLY A 1 134 ? 15.133 -2.872 -2.925 1.00 95.75 134 GLY A C 1
ATOM 992 O O . GLY A 1 134 ? 14.706 -3.906 -3.432 1.00 95.75 134 GLY A O 1
ATOM 993 N N . TYR A 1 135 ? 14.328 -2.041 -2.257 1.00 96.12 135 TYR A N 1
ATOM 994 C CA . TYR A 1 135 ? 12.884 -2.281 -2.167 1.00 96.12 135 TYR A CA 1
ATOM 995 C C . TYR A 1 135 ? 12.193 -2.011 -3.499 1.00 96.12 135 TYR A C 1
ATOM 997 O O . TYR A 1 135 ? 12.314 -0.920 -4.060 1.00 96.12 135 TYR A O 1
ATOM 1005 N N . CYS A 1 136 ? 11.397 -2.978 -3.948 1.00 95.62 136 CYS A N 1
ATOM 1006 C CA . CYS A 1 136 ? 10.643 -2.879 -5.189 1.00 95.62 136 CYS A CA 1
ATOM 1007 C C . CYS A 1 136 ? 9.696 -1.680 -5.199 1.00 95.62 136 CYS A C 1
ATOM 1009 O O . CYS A 1 136 ? 9.633 -0.978 -6.196 1.00 95.62 136 CYS A O 1
ATOM 1011 N N . LEU A 1 137 ? 9.017 -1.388 -4.085 1.00 90.50 137 LEU A N 1
ATOM 1012 C CA . LEU A 1 137 ? 8.122 -0.230 -4.000 1.00 90.50 137 LEU A CA 1
ATOM 1013 C C . LEU A 1 137 ? 8.854 1.100 -4.261 1.00 90.50 137 LEU A C 1
ATOM 1015 O O . LEU A 1 137 ? 8.296 1.987 -4.903 1.00 90.50 137 LEU A O 1
ATOM 1019 N N . ILE A 1 138 ? 10.102 1.227 -3.794 1.00 90.19 138 ILE A N 1
ATOM 1020 C CA . ILE A 1 138 ? 10.925 2.426 -4.007 1.00 90.19 138 ILE A CA 1
ATOM 1021 C C . ILE A 1 138 ? 11.362 2.499 -5.471 1.00 90.19 138 ILE A C 1
ATOM 1023 O O . ILE A 1 138 ? 11.182 3.539 -6.093 1.00 90.19 138 ILE A O 1
ATOM 1027 N N . GLU A 1 139 ? 11.837 1.390 -6.051 1.00 91.75 139 GLU A N 1
ATOM 1028 C CA . GLU A 1 139 ? 12.166 1.305 -7.484 1.00 91.75 139 GLU A CA 1
ATOM 1029 C C . GLU A 1 139 ? 10.973 1.723 -8.361 1.00 91.75 139 GLU A C 1
ATOM 1031 O O . GLU A 1 139 ? 11.102 2.590 -9.230 1.00 91.75 139 GLU A O 1
ATOM 1036 N N . SER A 1 140 ? 9.793 1.160 -8.088 1.00 89.31 140 SER A N 1
ATOM 1037 C CA . SER A 1 140 ? 8.542 1.476 -8.776 1.00 89.31 140 SER A CA 1
ATOM 1038 C C . SER A 1 140 ? 8.157 2.947 -8.631 1.00 89.31 140 SER A C 1
ATOM 1040 O O . SER A 1 140 ? 7.761 3.578 -9.612 1.00 89.31 140 SER A O 1
ATOM 1042 N N . TYR A 1 141 ? 8.278 3.507 -7.423 1.00 87.19 141 TYR A N 1
ATOM 1043 C CA . TYR A 1 141 ? 7.986 4.916 -7.162 1.00 87.19 141 TYR A CA 1
ATOM 1044 C C . TYR A 1 141 ? 8.938 5.839 -7.924 1.00 87.19 141 TYR A C 1
ATOM 1046 O O . TYR A 1 141 ? 8.479 6.770 -8.587 1.00 87.19 141 TYR A O 1
ATOM 1054 N N . THR A 1 142 ? 10.246 5.586 -7.869 1.00 87.31 142 THR A N 1
ATOM 1055 C CA . THR A 1 142 ? 11.253 6.406 -8.552 1.00 87.31 142 THR A CA 1
ATOM 1056 C C . THR A 1 142 ? 11.059 6.345 -10.067 1.00 87.31 142 THR A C 1
ATOM 1058 O O . THR A 1 142 ? 11.079 7.387 -10.726 1.00 87.31 142 THR A O 1
ATOM 1061 N N . ALA A 1 143 ? 10.774 5.162 -10.623 1.00 87.38 143 ALA A N 1
ATOM 1062 C CA . ALA A 1 143 ? 10.446 5.005 -12.040 1.00 87.38 143 ALA A CA 1
ATOM 1063 C C . ALA A 1 143 ? 9.167 5.771 -12.420 1.00 87.38 143 ALA A C 1
ATOM 1065 O O . ALA A 1 143 ? 9.165 6.533 -13.386 1.00 87.38 143 ALA A O 1
ATOM 1066 N N . ALA A 1 144 ? 8.092 5.637 -11.636 1.00 84.81 144 ALA A N 1
ATOM 1067 C CA . ALA A 1 144 ? 6.849 6.371 -11.867 1.00 84.81 144 ALA A CA 1
ATOM 1068 C C . ALA A 1 144 ? 7.072 7.888 -11.802 1.00 84.81 144 ALA A C 1
ATOM 1070 O O . ALA A 1 144 ? 6.623 8.617 -12.685 1.00 84.81 144 ALA A O 1
ATOM 1071 N N . LYS A 1 145 ? 7.815 8.367 -10.800 1.00 84.88 145 LYS A N 1
ATOM 1072 C CA . LYS A 1 145 ? 8.177 9.779 -10.665 1.00 84.88 145 LYS A CA 1
ATOM 1073 C C . LYS A 1 145 ? 8.909 10.284 -11.907 1.00 84.88 145 LYS A C 1
ATOM 1075 O O . LYS A 1 145 ? 8.510 11.305 -12.451 1.00 84.88 145 LYS A O 1
ATOM 1080 N N . GLN A 1 146 ? 9.913 9.559 -12.396 1.00 86.50 146 GLN A N 1
ATOM 1081 C CA . GLN A 1 146 ? 10.629 9.929 -13.622 1.00 86.50 146 GLN A CA 1
ATOM 1082 C C . GLN A 1 146 ? 9.710 9.960 -14.850 1.00 86.50 146 GLN A C 1
ATOM 1084 O O . GLN A 1 146 ? 9.813 10.871 -15.668 1.00 86.50 146 GLN A O 1
ATOM 1089 N N . ILE A 1 147 ? 8.801 8.992 -14.978 1.00 84.12 147 ILE A N 1
ATOM 1090 C CA . ILE A 1 147 ? 7.817 8.943 -16.068 1.00 84.12 147 ILE A CA 1
ATOM 1091 C C . ILE A 1 147 ? 6.918 10.188 -16.045 1.00 84.12 147 ILE A C 1
ATOM 1093 O O . ILE A 1 147 ? 6.716 10.821 -17.080 1.00 84.12 147 ILE A O 1
ATOM 1097 N N . PHE A 1 148 ? 6.386 10.552 -14.876 1.00 82.06 148 PHE A N 1
ATOM 1098 C CA . PHE A 1 148 ? 5.456 11.675 -14.747 1.00 82.06 148 PHE A CA 1
ATOM 1099 C C . PHE A 1 148 ? 6.144 13.044 -14.776 1.00 82.06 148 PHE A C 1
ATOM 1101 O O . PHE A 1 148 ? 5.585 13.969 -15.358 1.00 82.06 148 PHE A O 1
ATOM 1108 N N . ASP A 1 149 ? 7.349 13.178 -14.219 1.00 85.81 149 ASP A N 1
ATOM 1109 C CA . ASP A 1 149 ? 8.116 14.432 -14.248 1.00 85.81 149 ASP A CA 1
ATOM 1110 C C . ASP A 1 149 ? 8.560 14.795 -15.678 1.00 85.81 149 ASP A C 1
ATOM 1112 O O . ASP A 1 149 ? 8.656 15.974 -16.017 1.00 85.81 149 ASP A O 1
ATOM 1116 N N . ASN A 1 150 ? 8.794 13.789 -16.530 1.00 86.94 150 ASN A N 1
ATOM 1117 C CA . ASN A 1 150 ? 9.168 13.976 -17.935 1.00 86.94 150 ASN A CA 1
ATOM 1118 C C . ASN A 1 150 ? 7.964 14.067 -18.887 1.00 86.94 150 ASN A C 1
ATOM 1120 O O . ASN A 1 150 ? 8.147 14.258 -20.092 1.00 86.94 150 ASN A O 1
ATOM 1124 N N . ALA A 1 151 ? 6.739 13.911 -18.382 1.00 85.38 151 ALA A N 1
ATOM 1125 C CA . ALA A 1 151 ? 5.551 13.990 -19.213 1.00 85.38 151 ALA A CA 1
ATOM 1126 C C . ALA A 1 151 ? 5.325 15.435 -19.704 1.00 85.38 151 ALA A C 1
ATOM 1128 O O . ALA A 1 151 ? 5.465 16.381 -18.922 1.00 85.38 151 ALA A O 1
ATOM 1129 N N . PRO A 1 152 ? 4.930 15.636 -20.975 1.00 89.38 152 PRO A N 1
ATOM 1130 C CA . PRO A 1 152 ? 4.388 16.900 -21.446 1.00 89.38 152 PRO A CA 1
ATOM 1131 C C . PRO A 1 152 ? 3.362 17.476 -20.466 1.00 89.38 152 PRO A C 1
ATOM 1133 O O . PRO A 1 152 ? 2.461 16.772 -19.999 1.00 89.38 152 PRO A O 1
ATOM 1136 N N . LYS A 1 153 ? 3.496 18.776 -20.174 1.00 81.94 153 LYS A N 1
ATOM 1137 C CA . LYS A 1 153 ? 2.502 19.514 -19.387 1.00 81.94 153 LYS A CA 1
ATOM 1138 C C . LYS A 1 153 ? 1.141 19.329 -20.069 1.00 81.94 153 LYS A C 1
ATOM 1140 O O . LYS A 1 153 ? 1.055 19.431 -21.287 1.00 81.94 153 LYS A O 1
ATOM 1145 N N . ASP A 1 154 ? 0.125 18.980 -19.285 1.00 84.00 154 ASP A N 1
ATOM 1146 C CA . ASP A 1 154 ? -1.253 18.683 -19.717 1.00 84.00 154 ASP A CA 1
ATOM 1147 C C . ASP A 1 154 ? -1.503 17.300 -20.355 1.00 84.00 154 ASP A C 1
ATOM 1149 O O . ASP A 1 154 ? -2.649 16.976 -20.683 1.00 84.00 154 ASP A O 1
ATOM 1153 N N . GLN A 1 155 ? -0.493 16.425 -20.466 1.00 81.75 155 GLN A N 1
ATOM 1154 C CA . GLN A 1 155 ? -0.742 15.040 -20.876 1.00 81.75 155 GLN A CA 1
ATOM 1155 C C . GLN A 1 155 ? -1.511 14.274 -19.792 1.00 81.75 155 GLN A C 1
ATOM 1157 O O . GLN A 1 155 ? -1.193 14.322 -18.601 1.00 81.75 155 GLN A O 1
ATOM 1162 N N . SER A 1 156 ? -2.541 13.532 -20.210 1.00 79.38 156 SER A N 1
ATOM 1163 C CA . SER A 1 156 ? -3.301 12.703 -19.277 1.00 79.38 156 SER A CA 1
ATOM 1164 C C . SER A 1 156 ? -2.430 11.566 -18.714 1.00 79.38 156 SER A C 1
ATOM 1166 O O . SER A 1 156 ? -1.654 10.969 -19.464 1.00 79.38 156 SER A O 1
ATOM 1168 N N . PRO A 1 157 ? -2.599 11.181 -17.433 1.00 73.56 157 PRO A N 1
ATOM 1169 C CA . PRO A 1 157 ? -1.803 10.116 -16.822 1.00 73.56 157 PRO A CA 1
ATOM 1170 C C . PRO A 1 157 ? -1.845 8.777 -17.568 1.00 73.56 157 PRO A C 1
ATOM 1172 O O . PRO A 1 157 ? -0.857 8.050 -17.581 1.00 73.56 157 PRO A O 1
ATOM 1175 N N . ILE A 1 158 ? -2.973 8.462 -18.212 1.00 73.06 158 ILE A N 1
ATOM 1176 C CA . ILE A 1 158 ? -3.137 7.236 -19.002 1.00 73.06 158 ILE A CA 1
ATOM 1177 C C . ILE A 1 158 ? -2.234 7.281 -20.235 1.00 73.06 158 ILE A C 1
ATOM 1179 O O . ILE A 1 158 ? -1.507 6.327 -20.498 1.00 73.06 158 ILE A O 1
ATOM 1183 N N . LEU A 1 159 ? -2.228 8.400 -20.969 1.00 75.06 159 LEU A N 1
ATOM 1184 C CA . LEU A 1 159 ? -1.347 8.558 -22.126 1.00 75.06 159 LEU A CA 1
ATOM 1185 C C . LEU A 1 159 ? 0.124 8.554 -21.704 1.00 75.06 159 LEU A C 1
ATOM 1187 O O . LEU A 1 159 ? 0.952 7.991 -22.414 1.00 75.06 159 LEU A O 1
ATOM 1191 N N . THR A 1 160 ? 0.447 9.152 -20.556 1.00 82.31 160 THR A N 1
ATOM 1192 C CA . THR A 1 160 ? 1.801 9.115 -19.991 1.00 82.31 160 THR A CA 1
ATOM 1193 C C . THR A 1 160 ? 2.235 7.681 -19.690 1.00 82.31 160 THR A C 1
ATOM 1195 O O . THR A 1 160 ? 3.323 7.273 -20.085 1.00 82.31 160 THR A O 1
ATOM 1198 N N . PHE A 1 161 ? 1.375 6.884 -19.050 1.00 79.62 161 PHE A N 1
ATOM 1199 C CA . PHE A 1 161 ? 1.657 5.478 -18.765 1.00 79.62 161 PHE A CA 1
ATOM 1200 C C . PHE A 1 161 ? 1.841 4.653 -20.045 1.00 79.62 161 PHE A C 1
ATOM 1202 O O . PHE A 1 161 ? 2.795 3.883 -20.148 1.00 79.62 161 PHE A O 1
ATOM 1209 N N . VAL A 1 162 ? 0.959 4.827 -21.034 1.00 78.94 162 VAL A N 1
ATOM 1210 C CA . VAL A 1 162 ? 1.044 4.121 -22.324 1.00 78.94 162 VAL A CA 1
ATOM 1211 C C . VAL A 1 162 ? 2.339 4.472 -23.060 1.00 78.94 162 VAL A C 1
ATOM 1213 O O . VAL A 1 162 ? 2.978 3.582 -23.618 1.00 78.94 162 VAL A O 1
ATOM 1216 N N . GLY A 1 163 ? 2.750 5.744 -23.026 1.00 84.00 163 GLY A N 1
ATOM 1217 C CA . GLY A 1 163 ? 3.987 6.223 -23.645 1.00 84.00 163 GLY A CA 1
ATOM 1218 C C . GLY A 1 163 ? 5.269 5.896 -22.873 1.00 84.00 163 GLY A C 1
ATOM 1219 O O . GLY A 1 163 ? 6.358 6.082 -23.413 1.00 84.00 163 GLY A O 1
ATOM 1220 N N . ALA A 1 164 ? 5.174 5.414 -21.630 1.00 88.50 164 ALA A N 1
ATOM 1221 C CA . ALA A 1 164 ? 6.348 5.120 -20.817 1.00 88.50 164 ALA A CA 1
ATOM 1222 C C . ALA A 1 164 ? 7.182 3.963 -21.411 1.00 88.50 164 ALA A C 1
ATOM 1224 O O . ALA A 1 164 ? 6.608 2.989 -21.914 1.00 88.50 164 ALA A O 1
ATOM 1225 N N . PRO A 1 165 ? 8.522 3.977 -21.285 1.00 92.56 165 PRO A N 1
ATOM 1226 C CA . PRO A 1 165 ? 9.379 2.855 -21.678 1.00 92.56 165 PRO A CA 1
ATOM 1227 C C . PRO A 1 165 ? 8.935 1.529 -21.046 1.00 92.56 165 PRO A C 1
ATOM 1229 O O . PRO A 1 165 ? 8.487 1.490 -19.893 1.00 92.56 165 PRO A O 1
ATOM 1232 N N . LYS A 1 166 ? 8.999 0.419 -21.794 1.00 93.56 166 LYS A N 1
ATOM 1233 C CA . LYS A 1 166 ? 8.601 -0.902 -21.269 1.00 93.56 166 LYS A CA 1
ATOM 1234 C C . LYS A 1 166 ? 9.496 -1.324 -20.118 1.00 93.56 166 LYS A C 1
ATOM 1236 O O . LYS A 1 166 ? 8.992 -1.842 -19.135 1.00 93.56 166 LYS A O 1
ATOM 1241 N N . GLU A 1 167 ? 10.773 -1.005 -20.193 1.00 93.06 167 GLU A N 1
ATOM 1242 C CA . GLU A 1 167 ? 11.808 -1.361 -19.229 1.00 93.06 167 GLU A CA 1
ATOM 1243 C C . GLU A 1 167 ? 11.588 -0.683 -17.869 1.00 93.06 167 GLU A C 1
ATOM 1245 O O . GLU A 1 167 ? 12.025 -1.209 -16.856 1.00 93.06 167 GLU A O 1
ATOM 1250 N N . GLN A 1 168 ? 10.872 0.447 -17.827 1.00 89.56 168 GLN A N 1
ATOM 1251 C CA . GLN A 1 168 ? 10.531 1.152 -16.584 1.00 89.56 168 GLN A CA 1
ATOM 1252 C C . GLN A 1 168 ? 9.223 0.662 -15.943 1.00 89.56 168 GLN A C 1
ATOM 1254 O O . GLN A 1 168 ? 9.003 0.861 -14.752 1.00 89.56 168 GLN A O 1
ATOM 1259 N N . VAL A 1 169 ? 8.335 0.032 -16.720 1.00 89.69 169 VAL A N 1
ATOM 1260 C CA . VAL A 1 169 ? 7.014 -0.415 -16.236 1.00 89.69 169 VAL A CA 1
ATOM 1261 C C . VAL A 1 169 ? 6.959 -1.927 -16.056 1.00 89.69 169 VAL A C 1
ATOM 1263 O O . VAL A 1 169 ? 6.422 -2.416 -15.071 1.00 89.69 169 VAL A O 1
ATOM 1266 N N . CYS A 1 170 ? 7.532 -2.682 -16.978 1.00 94.62 170 CYS A N 1
ATOM 1267 C CA . CYS A 1 170 ? 7.458 -4.134 -17.032 1.00 94.62 170 CYS A CA 1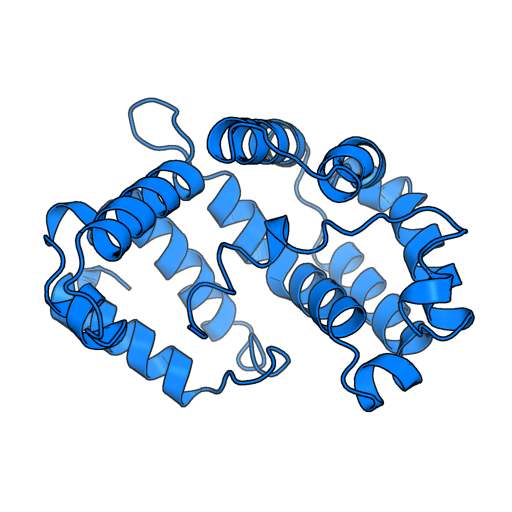
ATOM 1268 C C . CYS A 1 170 ? 8.636 -4.783 -16.287 1.00 94.62 170 CYS A C 1
ATOM 1270 O O . CYS A 1 170 ? 9.268 -5.705 -16.800 1.00 94.62 170 CYS A O 1
ATOM 1272 N N . THR A 1 171 ? 8.956 -4.281 -15.092 1.00 94.31 171 THR A N 1
ATOM 1273 C CA . THR A 1 171 ? 10.045 -4.809 -14.258 1.00 94.31 171 THR A CA 1
ATOM 1274 C C . THR A 1 171 ? 9.582 -6.021 -13.443 1.00 94.31 171 THR A C 1
ATOM 1276 O O . THR A 1 171 ? 8.381 -6.170 -13.186 1.00 94.31 171 THR A O 1
ATOM 1279 N N . PRO A 1 172 ? 10.506 -6.883 -12.974 1.00 96.62 172 PRO A N 1
ATOM 1280 C CA . PRO A 1 172 ? 10.175 -7.942 -12.021 1.00 96.62 172 PRO A CA 1
ATOM 1281 C C . PRO A 1 172 ? 9.489 -7.413 -10.753 1.00 96.62 172 PRO A C 1
ATOM 1283 O O . PRO A 1 172 ? 8.559 -8.045 -10.257 1.00 96.62 172 PRO A O 1
ATOM 1286 N N . CYS A 1 173 ? 9.889 -6.233 -10.271 1.00 95.25 173 CYS A N 1
ATOM 1287 C CA . CYS A 1 173 ? 9.274 -5.580 -9.118 1.00 95.25 173 CYS A CA 1
ATOM 1288 C C . CYS A 1 173 ? 7.812 -5.206 -9.366 1.00 95.25 173 CYS A C 1
ATOM 1290 O O . CYS A 1 173 ? 6.934 -5.610 -8.603 1.00 95.25 173 CYS A O 1
ATOM 1292 N N . ASN A 1 174 ? 7.525 -4.505 -10.466 1.00 93.44 174 ASN A N 1
ATOM 1293 C CA . ASN A 1 174 ? 6.151 -4.145 -10.818 1.00 93.44 174 ASN A CA 1
ATOM 1294 C C . ASN A 1 174 ? 5.295 -5.387 -11.077 1.00 93.44 174 ASN A C 1
ATOM 1296 O O . ASN A 1 174 ? 4.130 -5.415 -10.685 1.00 93.44 174 ASN A O 1
ATOM 1300 N N . LYS A 1 175 ? 5.880 -6.434 -11.678 1.00 95.31 175 LYS A N 1
ATOM 1301 C CA . LYS A 1 175 ? 5.211 -7.724 -11.861 1.00 95.31 175 LYS A CA 1
ATOM 1302 C C . LYS A 1 175 ? 4.814 -8.328 -10.517 1.00 95.31 175 LYS A C 1
ATOM 1304 O O . LYS A 1 175 ? 3.660 -8.712 -10.353 1.00 95.31 175 LYS A O 1
ATOM 1309 N N . ALA A 1 176 ? 5.740 -8.408 -9.563 1.00 95.06 176 ALA A N 1
ATOM 1310 C CA . ALA A 1 176 ? 5.475 -8.979 -8.245 1.00 95.06 176 ALA A CA 1
ATOM 1311 C C . ALA A 1 176 ? 4.365 -8.212 -7.511 1.00 95.06 176 ALA A C 1
ATOM 1313 O O . ALA A 1 176 ? 3.392 -8.821 -7.073 1.00 95.06 176 ALA A O 1
ATOM 1314 N N . ILE A 1 177 ? 4.455 -6.879 -7.462 1.00 93.31 177 ILE A N 1
ATOM 1315 C CA . ILE A 1 177 ? 3.448 -6.018 -6.823 1.00 93.31 177 ILE A CA 1
ATOM 1316 C C . ILE A 1 177 ? 2.076 -6.208 -7.484 1.00 93.31 177 ILE A C 1
ATOM 1318 O O . ILE A 1 177 ? 1.086 -6.478 -6.804 1.00 93.31 177 ILE A O 1
ATOM 1322 N N . ALA A 1 178 ? 2.007 -6.118 -8.814 1.00 91.38 178 ALA A N 1
ATOM 1323 C CA . ALA A 1 178 ? 0.740 -6.216 -9.530 1.00 91.38 178 ALA A CA 1
ATOM 1324 C C . ALA A 1 178 ? 0.092 -7.603 -9.379 1.00 91.38 178 ALA A C 1
ATOM 1326 O O . ALA A 1 178 ? -1.116 -7.688 -9.165 1.00 91.38 178 ALA A O 1
ATOM 1327 N N . ASN A 1 179 ? 0.884 -8.682 -9.406 1.00 94.62 179 ASN A N 1
ATOM 1328 C CA . ASN A 1 179 ? 0.383 -10.033 -9.140 1.00 94.62 179 ASN A CA 1
ATOM 1329 C C . ASN A 1 179 ? -0.128 -10.187 -7.707 1.00 94.62 179 ASN A C 1
ATOM 1331 O O . ASN A 1 179 ? -1.158 -10.825 -7.506 1.00 94.62 179 ASN A O 1
ATOM 1335 N N . THR A 1 180 ? 0.543 -9.596 -6.716 1.00 95.00 180 THR A N 1
ATOM 1336 C CA . THR A 1 180 ? 0.092 -9.637 -5.317 1.00 95.00 180 THR A CA 1
ATOM 1337 C C . THR A 1 180 ? -1.291 -9.013 -5.161 1.00 95.00 180 THR A C 1
ATOM 1339 O O . THR A 1 180 ? -2.186 -9.652 -4.609 1.00 95.00 180 THR A O 1
ATOM 1342 N N . PHE A 1 181 ? -1.510 -7.812 -5.704 1.00 90.69 181 PHE A N 1
ATOM 1343 C CA . PHE A 1 181 ? -2.827 -7.171 -5.650 1.00 90.69 181 PHE A CA 1
ATOM 1344 C C . PHE A 1 181 ? -3.875 -7.893 -6.515 1.00 90.69 181 PHE A C 1
ATOM 1346 O O . PHE A 1 181 ? -5.010 -8.055 -6.072 1.00 90.69 181 PHE A O 1
ATOM 1353 N N . ASN A 1 182 ? -3.507 -8.388 -7.704 1.00 89.69 182 ASN A N 1
ATOM 1354 C CA . ASN A 1 182 ? -4.413 -9.155 -8.569 1.00 89.69 182 ASN A CA 1
ATOM 1355 C C . ASN A 1 182 ? -4.885 -10.450 -7.890 1.00 89.69 182 ASN A C 1
ATOM 1357 O O . ASN A 1 182 ? -6.071 -10.774 -7.894 1.00 89.69 182 ASN A O 1
ATOM 1361 N N . ASN A 1 183 ? -3.963 -11.193 -7.278 1.00 93.38 183 ASN A N 1
ATOM 1362 C CA . ASN A 1 183 ? -4.280 -12.436 -6.582 1.00 93.38 183 ASN A CA 1
ATOM 1363 C C . ASN A 1 183 ? -5.099 -12.185 -5.317 1.00 93.38 183 ASN A C 1
ATOM 1365 O O . ASN A 1 183 ? -6.013 -12.958 -5.041 1.00 93.38 183 ASN A O 1
ATOM 1369 N N . TYR A 1 184 ? -4.818 -11.094 -4.599 1.00 90.44 184 TYR A N 1
ATOM 1370 C CA . TYR A 1 184 ? -5.634 -10.674 -3.466 1.00 90.44 184 TYR A CA 1
ATOM 1371 C C . TYR A 1 184 ? -7.075 -10.373 -3.897 1.00 90.44 184 TYR A C 1
ATOM 1373 O O . TYR A 1 184 ? -8.003 -10.945 -3.341 1.00 90.44 184 TYR A O 1
ATOM 1381 N N . GLN A 1 185 ? -7.277 -9.584 -4.957 1.00 89.50 185 GLN A N 1
ATOM 1382 C CA . GLN A 1 185 ? -8.619 -9.277 -5.469 1.00 89.50 185 GLN A CA 1
ATOM 1383 C C . GLN A 1 185 ? -9.394 -10.524 -5.922 1.00 89.50 185 GLN A C 1
ATOM 1385 O O . GLN A 1 185 ? -10.598 -10.620 -5.722 1.00 89.50 185 GLN A O 1
ATOM 1390 N N . LYS A 1 186 ? -8.719 -11.509 -6.530 1.00 91.12 186 LYS A N 1
ATOM 1391 C CA . LYS A 1 186 ? -9.367 -12.775 -6.923 1.00 91.12 186 LYS A CA 1
ATOM 1392 C C . LYS A 1 186 ? -9.923 -13.543 -5.717 1.00 91.12 186 LYS A C 1
ATOM 1394 O O . LYS A 1 186 ? -10.894 -14.277 -5.872 1.00 91.12 186 LYS A O 1
ATOM 1399 N N . GLN A 1 187 ? -9.295 -13.404 -4.550 1.00 91.56 187 GLN A N 1
ATOM 1400 C CA . GLN A 1 187 ? -9.726 -14.035 -3.297 1.00 91.56 187 GLN A CA 1
ATOM 1401 C C . GLN A 1 187 ? -10.705 -13.156 -2.505 1.00 91.56 187 GLN A C 1
ATOM 1403 O O . GLN A 1 187 ? -11.511 -13.685 -1.746 1.00 91.56 187 GLN A O 1
ATOM 1408 N N . HIS A 1 188 ? -10.657 -11.843 -2.734 1.00 88.44 188 HIS A N 1
ATOM 1409 C CA . HIS A 1 188 ? -11.469 -10.814 -2.090 1.00 88.44 188 HIS A CA 1
ATOM 1410 C C . HIS A 1 188 ? -12.086 -9.906 -3.165 1.00 88.44 188 HIS A C 1
ATOM 1412 O O . HIS A 1 188 ? -11.531 -8.843 -3.449 1.00 88.44 188 HIS A O 1
ATOM 1418 N N . PRO A 1 189 ? -13.185 -10.312 -3.828 1.00 87.38 189 PRO A N 1
ATOM 1419 C CA . PRO A 1 189 ? -13.797 -9.521 -4.900 1.00 87.38 189 PRO A CA 1
ATOM 1420 C C . PRO A 1 189 ? -14.251 -8.123 -4.462 1.00 87.38 189 PRO A C 1
ATOM 1422 O O . PRO A 1 189 ? -14.312 -7.215 -5.283 1.00 87.38 189 PRO A O 1
ATOM 1425 N N . GLU A 1 190 ? -14.541 -7.951 -3.174 1.00 83.81 190 GLU A N 1
ATOM 1426 C CA . GLU A 1 190 ? -14.845 -6.678 -2.519 1.00 83.81 190 GLU A CA 1
ATOM 1427 C C . GLU A 1 190 ? -13.606 -5.805 -2.260 1.00 83.81 190 GLU A C 1
ATOM 1429 O O . GLU A 1 190 ? -13.726 -4.658 -1.832 1.00 83.81 190 GLU A O 1
ATOM 1434 N N . ALA A 1 191 ? -12.397 -6.315 -2.505 1.00 78.75 191 ALA A N 1
ATOM 1435 C CA . ALA A 1 191 ? -11.193 -5.513 -2.376 1.00 78.75 191 ALA A CA 1
ATOM 1436 C C . ALA A 1 191 ? -11.296 -4.279 -3.280 1.00 78.75 191 ALA A C 1
ATOM 1438 O O . ALA A 1 191 ? -11.696 -4.361 -4.440 1.00 78.75 191 ALA A O 1
ATOM 1439 N N . PHE A 1 192 ? -10.880 -3.135 -2.739 1.00 79.75 192 PHE A N 1
ATOM 1440 C CA . PHE A 1 192 ? -10.897 -1.823 -3.389 1.00 79.75 192 PHE A CA 1
ATOM 1441 C C . PHE A 1 192 ? -12.265 -1.141 -3.542 1.00 79.75 192 PHE A C 1
ATOM 1443 O O . PHE A 1 192 ? -12.270 0.023 -3.943 1.00 79.75 192 PHE A O 1
ATOM 1450 N N . THR A 1 193 ? -13.397 -1.768 -3.187 1.00 79.62 193 THR A N 1
ATOM 1451 C CA . THR A 1 193 ? -14.717 -1.097 -3.279 1.00 79.62 193 THR A CA 1
ATOM 1452 C C . THR A 1 193 ? -14.839 0.096 -2.337 1.00 79.62 193 THR A C 1
ATOM 1454 O O . THR A 1 193 ? -15.585 1.032 -2.610 1.00 79.62 193 THR A O 1
ATOM 1457 N N . ASP A 1 194 ? -14.082 0.068 -1.242 1.00 73.88 194 ASP A N 1
ATOM 1458 C CA . ASP A 1 194 ? -14.061 1.121 -0.226 1.00 73.88 194 ASP A CA 1
ATOM 1459 C C . ASP A 1 194 ? -13.064 2.248 -0.564 1.00 73.88 194 ASP A C 1
ATOM 1461 O O . ASP A 1 194 ? -12.972 3.247 0.150 1.00 73.88 194 ASP A O 1
ATOM 1465 N N . ILE A 1 195 ? -12.321 2.128 -1.675 1.00 76.81 195 ILE A N 1
ATOM 1466 C CA . ILE A 1 195 ? -11.468 3.214 -2.159 1.00 76.81 195 ILE A CA 1
ATOM 1467 C C . ILE A 1 195 ? -12.348 4.249 -2.860 1.00 76.81 195 ILE A C 1
ATOM 1469 O O . ILE A 1 195 ? -12.896 4.023 -3.938 1.00 76.81 195 ILE A O 1
ATOM 1473 N N . LYS A 1 196 ? -12.427 5.437 -2.260 1.00 70.44 196 LYS A N 1
ATOM 1474 C CA . LYS A 1 196 ? -13.114 6.598 -2.832 1.00 70.44 196 LYS A CA 1
ATOM 1475 C C . LYS A 1 196 ? -12.642 6.879 -4.264 1.00 70.44 196 LYS A C 1
ATOM 1477 O O . LYS A 1 196 ? -11.446 6.890 -4.547 1.00 70.44 196 LYS A O 1
ATOM 1482 N N . ASP A 1 197 ? -13.600 7.151 -5.150 1.00 71.50 197 ASP A N 1
ATOM 1483 C CA . ASP A 1 197 ? -13.389 7.417 -6.581 1.00 71.50 197 ASP A CA 1
ATOM 1484 C C . ASP A 1 197 ? -12.757 6.261 -7.381 1.00 71.50 197 ASP A C 1
ATOM 1486 O O . ASP A 1 197 ? -12.268 6.486 -8.492 1.00 71.50 197 ASP A O 1
ATOM 1490 N N . TYR A 1 198 ? -12.783 5.038 -6.848 1.00 71.06 198 TYR A N 1
ATOM 1491 C CA . TYR A 1 198 ? -12.287 3.833 -7.505 1.00 71.06 198 TYR A CA 1
ATOM 1492 C C . TYR A 1 198 ? -13.422 2.817 -7.672 1.00 71.06 198 TYR A C 1
ATOM 1494 O O . TYR A 1 198 ? -14.291 2.687 -6.815 1.00 71.06 198 TYR A O 1
ATOM 1502 N N . ASN A 1 199 ? -13.459 2.123 -8.806 1.00 75.75 199 ASN A N 1
ATOM 1503 C CA . ASN A 1 199 ? -14.463 1.095 -9.088 1.00 75.75 199 ASN A CA 1
ATOM 1504 C C . ASN A 1 199 ? -13.842 -0.068 -9.879 1.00 75.75 199 ASN A C 1
ATOM 1506 O O . ASN A 1 199 ? -12.710 0.020 -10.358 1.00 75.75 199 ASN A O 1
ATOM 1510 N N . ASP A 1 200 ? -14.612 -1.135 -10.082 1.00 78.50 200 ASP A N 1
ATOM 1511 C CA . ASP A 1 200 ? -14.161 -2.337 -10.794 1.00 78.50 200 ASP A CA 1
ATOM 1512 C C . ASP A 1 200 ? -13.616 -2.039 -12.197 1.00 78.50 200 ASP A C 1
ATOM 1514 O O . ASP A 1 200 ? -12.657 -2.664 -12.649 1.00 78.50 200 ASP A O 1
ATOM 1518 N N . LYS A 1 201 ? -14.171 -1.039 -12.891 1.00 80.44 201 LYS A N 1
ATOM 1519 C CA . LYS A 1 201 ? -13.685 -0.640 -14.216 1.00 80.44 201 LYS A CA 1
ATOM 1520 C C . LYS A 1 201 ? -12.294 -0.016 -14.139 1.00 80.44 201 LYS A C 1
ATOM 1522 O O . LYS A 1 201 ? -11.505 -0.222 -15.055 1.00 80.44 201 LYS A O 1
ATOM 1527 N N . ASP A 1 202 ? -11.966 0.719 -13.078 1.00 77.81 202 ASP A N 1
ATOM 1528 C CA . ASP A 1 202 ? -10.610 1.240 -12.873 1.00 77.81 202 ASP A CA 1
ATOM 1529 C C . ASP A 1 202 ? -9.595 0.110 -12.665 1.00 77.81 202 ASP A C 1
ATOM 1531 O O . ASP A 1 202 ? -8.490 0.174 -13.212 1.00 77.81 202 ASP A O 1
ATOM 1535 N N . VAL A 1 203 ? -9.987 -0.954 -11.958 1.00 78.56 203 VAL A N 1
ATOM 1536 C CA . VAL A 1 203 ? -9.162 -2.161 -11.809 1.00 78.56 203 VAL A CA 1
ATOM 1537 C C . VAL A 1 203 ? -8.939 -2.843 -13.155 1.00 78.56 203 VAL A C 1
ATOM 1539 O O . VAL A 1 203 ? -7.798 -3.107 -13.539 1.00 78.56 203 VAL A O 1
ATOM 1542 N N . GLU A 1 204 ? -10.012 -3.099 -13.902 1.00 82.44 204 GLU A N 1
ATOM 1543 C CA . GLU A 1 204 ? -9.927 -3.782 -15.196 1.00 82.44 204 GLU A CA 1
ATOM 1544 C C . GLU A 1 204 ? -9.173 -2.952 -16.241 1.00 82.44 204 GLU A C 1
ATOM 1546 O O . GLU A 1 204 ? -8.400 -3.499 -17.033 1.00 82.44 204 GLU A O 1
ATOM 1551 N N . ASN A 1 205 ? -9.302 -1.623 -16.202 1.00 80.00 205 ASN A N 1
ATOM 1552 C CA . ASN A 1 205 ? -8.494 -0.718 -17.017 1.00 80.00 205 ASN A CA 1
ATOM 1553 C C . ASN A 1 205 ? -7.005 -0.827 -16.662 1.00 80.00 205 ASN A C 1
ATOM 1555 O O . ASN A 1 205 ? -6.171 -0.889 -17.566 1.00 80.00 205 ASN A O 1
ATOM 1559 N N . ALA A 1 206 ? -6.658 -0.871 -15.371 1.00 82.31 206 ALA A N 1
ATOM 1560 C CA . ALA A 1 206 ? -5.274 -1.021 -14.929 1.00 82.31 206 ALA A CA 1
ATOM 1561 C C . ALA A 1 206 ? -4.685 -2.375 -15.357 1.00 82.31 206 ALA A C 1
ATOM 1563 O O . ALA A 1 206 ? -3.578 -2.415 -15.901 1.00 82.31 206 ALA A O 1
ATOM 1564 N N . LYS A 1 207 ? -5.443 -3.470 -15.195 1.00 84.75 207 LYS A N 1
ATOM 1565 C CA . LYS A 1 207 ? -5.050 -4.807 -15.669 1.00 84.75 207 LYS A CA 1
ATOM 1566 C C . LYS A 1 207 ? -4.839 -4.820 -17.178 1.00 84.75 207 LYS A C 1
ATOM 1568 O O . LYS A 1 207 ? -3.773 -5.211 -17.642 1.00 84.75 207 LYS A O 1
ATOM 1573 N N . SER A 1 208 ? -5.808 -4.310 -17.936 1.00 85.25 208 SER A N 1
ATOM 1574 C CA . SER A 1 208 ? -5.740 -4.241 -19.400 1.00 85.25 208 SER A CA 1
ATOM 1575 C C . SER A 1 208 ? -4.554 -3.404 -19.880 1.00 85.25 208 SER A C 1
ATOM 1577 O O . SER A 1 208 ? -3.869 -3.791 -20.825 1.00 85.25 208 SER A O 1
ATOM 1579 N N . ALA A 1 209 ? -4.265 -2.281 -19.217 1.00 85.12 209 ALA A N 1
ATOM 1580 C CA . ALA A 1 209 ? -3.121 -1.436 -19.544 1.00 85.12 209 ALA A CA 1
ATOM 1581 C C . ALA A 1 209 ? -1.785 -2.150 -19.275 1.00 85.12 209 ALA A C 1
ATOM 1583 O O . ALA A 1 209 ? -0.874 -2.085 -20.104 1.00 85.12 209 ALA A O 1
ATOM 1584 N N . LEU A 1 210 ? -1.670 -2.866 -18.151 1.00 86.88 210 LEU A N 1
ATOM 1585 C CA . LEU A 1 210 ? -0.485 -3.661 -17.821 1.00 86.88 210 LEU A CA 1
ATOM 1586 C C . LEU A 1 210 ? -0.303 -4.835 -18.786 1.00 86.88 210 LEU A C 1
ATOM 1588 O O . LEU A 1 210 ? 0.786 -5.000 -19.328 1.00 86.88 210 LEU A O 1
ATOM 1592 N N . THR A 1 211 ? -1.358 -5.596 -19.074 1.00 90.88 211 THR A N 1
ATOM 1593 C CA . THR A 1 211 ? -1.327 -6.698 -20.045 1.00 90.88 211 THR A CA 1
ATOM 1594 C C . THR A 1 211 ? -0.999 -6.200 -21.451 1.00 90.88 211 THR A C 1
ATOM 1596 O O . THR A 1 211 ? -0.142 -6.773 -22.120 1.00 90.88 211 THR A O 1
ATOM 1599 N N . GLY A 1 212 ? -1.601 -5.094 -21.895 1.00 90.06 212 GLY A N 1
ATOM 1600 C CA . GLY A 1 212 ? -1.311 -4.504 -23.203 1.00 90.06 212 GLY A CA 1
ATOM 1601 C C . GLY A 1 212 ? 0.141 -4.031 -23.335 1.00 90.06 212 GLY A C 1
ATOM 1602 O O . GLY A 1 212 ? 0.755 -4.174 -24.394 1.00 90.06 212 GLY A O 1
ATOM 1603 N N . LYS A 1 213 ? 0.728 -3.505 -22.253 1.00 89.38 213 LYS A N 1
ATOM 1604 C CA . LYS A 1 213 ? 2.105 -2.991 -22.257 1.00 89.38 213 LYS A CA 1
ATOM 1605 C C . LYS A 1 213 ? 3.155 -4.088 -22.057 1.00 89.38 213 LYS A C 1
ATOM 1607 O O . LYS A 1 213 ? 4.171 -4.098 -22.760 1.00 89.38 213 LYS A O 1
ATOM 1612 N N . CYS A 1 214 ? 2.907 -5.002 -21.125 1.00 92.94 214 CYS A N 1
ATOM 1613 C CA . CYS A 1 214 ? 3.874 -5.975 -20.613 1.00 92.94 214 CYS A CA 1
ATOM 1614 C C . CYS A 1 214 ? 3.603 -7.428 -21.038 1.00 92.94 214 CYS A C 1
ATOM 1616 O O . CYS A 1 214 ? 4.450 -8.290 -20.808 1.00 92.94 214 CYS A O 1
ATOM 1618 N N . GLY A 1 215 ? 2.476 -7.698 -21.700 1.00 94.44 215 GLY A N 1
ATOM 1619 C CA . GLY A 1 215 ? 2.055 -9.027 -22.148 1.00 94.44 215 GLY A CA 1
ATOM 1620 C C . GLY A 1 215 ? 1.201 -9.777 -21.121 1.00 94.44 215 GLY A C 1
ATOM 1621 O O . GLY A 1 215 ? 1.203 -9.460 -19.933 1.00 94.44 215 GLY A O 1
ATOM 1622 N N . GLU A 1 216 ? 0.486 -10.810 -21.578 1.00 91.81 216 GLU A N 1
ATOM 1623 C CA . GLU A 1 216 ? -0.438 -11.606 -20.746 1.00 91.81 216 GLU A CA 1
ATOM 1624 C C . GLU A 1 216 ? 0.248 -12.278 -19.557 1.00 91.81 216 GLU A C 1
ATOM 1626 O O . GLU A 1 216 ? -0.304 -12.300 -18.468 1.00 91.81 216 GLU A O 1
ATOM 1631 N N . SER A 1 217 ? 1.495 -12.731 -19.720 1.00 93.31 217 SER A N 1
ATOM 1632 C CA . SER A 1 217 ? 2.264 -13.371 -18.641 1.00 93.31 217 SER A CA 1
ATOM 1633 C C . SER A 1 217 ? 2.658 -12.433 -17.488 1.00 93.31 217 SER A C 1
ATOM 1635 O O . SER A 1 217 ? 3.392 -12.847 -16.583 1.00 93.31 217 SER A O 1
ATOM 1637 N N . PHE A 1 218 ? 2.284 -11.152 -17.552 1.00 92.44 218 PHE A N 1
ATOM 1638 C CA . PHE A 1 218 ? 2.604 -10.174 -16.520 1.00 92.44 218 PHE A CA 1
ATOM 1639 C C . PHE A 1 218 ? 1.653 -10.241 -15.315 1.00 92.44 218 PHE A C 1
ATOM 1641 O O . PHE A 1 218 ? 2.104 -9.914 -14.221 1.00 92.44 218 PHE A O 1
ATOM 1648 N N . LEU A 1 219 ? 0.397 -10.679 -15.478 1.00 88.19 219 LEU A N 1
ATOM 1649 C CA . LEU A 1 219 ? -0.645 -10.704 -14.432 1.00 88.19 219 LEU A CA 1
ATOM 1650 C C . LEU A 1 219 ? -1.279 -12.084 -14.214 1.00 88.19 219 LEU A C 1
ATOM 1652 O O . LEU A 1 219 ? -1.111 -12.954 -15.092 1.00 88.19 219 LEU A O 1
#

Foldseek 3Di:
DQVVCPLCLVQPLQAAPDPVCVVVLPADPLLNVLVVCCQVPPLNCQQQVSVVCRNSSDDPPPDDVLVNLVVRLVSRLVGDHRDPVVLVVSLVSNCVSRVVVLVVVRVSSLSVSLCSLCVQLVNVLQNDADPVRDRLSSLLVVLLCVLVVPDPVPDDPLVSLLPRDLPSCQDPSNLSSLVSVVVVCVVVVCRPVSPPPDDPVNVVVVVCSCCVSRNPVSD

Sequence (219 aa):
MRYTSIITLVILASTTLSSAQFDDMGLSQSCMDEAQKLIGSQEINACIPISSLASLFTGSQKGDKEAVMKTVADSICSLPKCSDSLIASTQKDFRAACQQDLKANNDVVTLIDVAISLYSPSRDSMCFKNSTDGYCLIESYTAAKQIFDNAPKDQSPILTFVGAPKEQVCTPCNKAIANTFNNYQKQHPEAFTDIKDYNDKDVENAKSALTGKCGESFL

InterPro domains:
  IPR056146 Domain of unknown function DUF7729 [PF24855] (28-218)

Secondary structure (DSSP, 8-state):
--SSHHHHTTTS--S--STTTTGGGT--HHHHHHHHHHHH-HHHHTTS-HHHHGGGGTS---S-HHHHHHHHHHHHHTSPPPPHHHHHHHHHHHHHHTHHHHHTT-HHHHHHHHHHHTHHHHHHHHH-B-TTS-BHHHHHHHHHHHHHHTS-TT--HHHHHHHS-HHHHS-HHHHHHHHHHHHHHHH-TTTTTTSTT--HHHHHHHHHHHHHHH-GGG-

Organism: Funneliformis mosseae (NCBI:txid27381)

pLDDT: mean 82.13, std 17.99, range [28.22, 97.88]